Protein AF-A0A7C8V7Q6-F1 (afdb_monomer)

Sequence (194 aa):
MKLVPAFIFPHAPTIPITCNGGMRMPGWYDIVDFGNLTAKEDENGLKSSTRILQGIITEQVELGISSKRIILGGFSQGGVMSLLTGLTSEMSLGGIVALSSYLPMRDQVSLMITDANRKTPIFMGHGKEDPVVKHAWGIMSRDLLLKQKCEVTWHEYDGLGHSVDPEEINTLERWIASRLAPEKGPAGSSKSEL

Radius of gyration: 18.39 Å; Cα contacts (8 Å, |Δi|>4): 313; chains: 1; bounding box: 71×33×47 Å

Solvent-accessible surface area (backbone atoms only — not comparable to full-atom values): 10953 Å² total; per-residue (Å²): 132,86,86,77,88,86,86,84,84,83,80,55,52,77,37,56,25,52,63,64,79,48,46,72,41,73,37,59,44,49,47,64,54,80,88,42,90,86,52,85,73,41,60,66,33,46,54,50,41,35,52,55,54,49,49,55,54,50,53,44,38,75,74,68,44,56,50,55,74,38,68,43,63,27,54,35,72,44,6,23,49,17,47,52,36,47,36,57,41,96,62,48,38,34,24,30,30,24,30,39,29,44,62,64,62,60,78,60,47,69,75,53,49,43,80,64,27,24,68,26,40,32,43,37,40,34,18,64,57,12,83,59,52,44,35,69,46,35,51,54,31,50,53,51,39,48,75,64,61,31,45,72,45,79,48,75,36,86,89,29,36,82,70,87,52,71,69,58,50,58,50,49,50,55,52,51,51,70,55,65,52,77,81,81,69,79,80,76,78,80,78,77,88,126

Mean predicted aligned error: 5.72 Å

Nearest PDB structures (foldseek):
  6avx-assembly1_A  TM=9.454E-01  e=1.559E-16  Arabidopsis thaliana
  6avw-assembly1_A  TM=9.569E-01  e=4.908E-16  Arabidopsis thaliana
  6avv-assembly1_A  TM=9.593E-01  e=1.054E-15  Arabidopsis thaliana
  4f21-assembly5_E  TM=9.724E-01  e=1.166E-12  Francisella tularensis subsp. tularensis SCHU S4
  4f21-assembly6_F  TM=8.807E-01  e=1.941E-12  Francisella tularensis subsp. tularensis SCHU S4

InterPro domains:
  IPR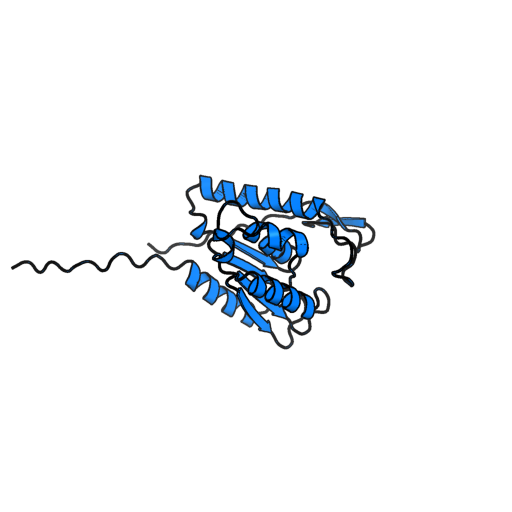003140 Phospholipase/carboxylesterase/thioesterase [PF02230] (5-177)
  IPR029058 Alpha/Beta hydrolase fold [G3DSA:3.40.50.1820] (5-182)
  IPR029058 Alpha/Beta hydrolase fold [SSF53474] (6-180)
  IPR050565 Acyl-protein thioesterase 1-2/Carboxylesterase-like [PTHR10655] (7-183)

Structure (mmCIF, N/CA/C/O backbone):
data_AF-A0A7C8V7Q6-F1
#
_entry.id   AF-A0A7C8V7Q6-F1
#
loop_
_atom_site.group_PDB
_atom_site.id
_atom_site.type_symbol
_atom_site.label_atom_id
_atom_site.label_alt_id
_atom_site.label_comp_id
_atom_site.label_asym_id
_atom_site.label_entity_id
_atom_site.label_seq_id
_atom_site.pdbx_PDB_ins_code
_atom_site.Cartn_x
_atom_site.Cartn_y
_atom_site.Cartn_z
_atom_site.occupancy
_atom_site.B_iso_or_equiv
_atom_site.auth_seq_id
_atom_site.auth_comp_id
_atom_site.auth_asym_id
_atom_site.auth_atom_id
_atom_site.pdbx_PDB_model_num
ATOM 1 N N . MET A 1 1 ? -26.214 16.167 8.755 1.00 45.97 1 MET A N 1
ATOM 2 C CA . MET A 1 1 ? -24.916 16.790 8.419 1.00 45.97 1 MET A CA 1
ATOM 3 C C . MET A 1 1 ? -24.245 15.905 7.372 1.00 45.97 1 MET A C 1
ATOM 5 O O . MET A 1 1 ? -24.059 14.729 7.652 1.00 45.97 1 MET A O 1
ATOM 9 N N . LYS A 1 2 ? -24.006 16.390 6.143 1.00 50.34 2 LYS A N 1
ATOM 10 C CA . LYS A 1 2 ? -23.242 15.625 5.138 1.00 50.34 2 LYS A CA 1
ATOM 11 C C . LYS A 1 2 ? -21.770 15.668 5.556 1.00 50.34 2 LYS A C 1
ATOM 13 O O . LYS A 1 2 ? -21.240 16.758 5.740 1.00 50.34 2 LYS A O 1
ATOM 18 N N . LEU A 1 3 ? -21.144 14.511 5.749 1.00 60.38 3 LEU A N 1
ATOM 19 C CA . LEU A 1 3 ? -19.700 14.430 5.965 1.00 60.38 3 LEU A CA 1
ATOM 20 C C . LEU A 1 3 ? -19.010 14.779 4.640 1.00 60.38 3 LEU A C 1
ATOM 22 O O . LEU A 1 3 ? -19.316 14.167 3.619 1.00 60.38 3 LEU A O 1
ATOM 26 N N . VAL A 1 4 ? -18.128 15.777 4.653 1.00 73.12 4 VAL A N 1
ATOM 27 C CA . VAL A 1 4 ? -17.291 16.136 3.500 1.00 73.12 4 VAL A CA 1
ATOM 28 C C . VAL A 1 4 ? -15.948 15.422 3.674 1.00 73.12 4 VAL A C 1
ATOM 30 O O . VAL A 1 4 ? -15.329 15.596 4.725 1.00 73.12 4 VAL A O 1
ATOM 33 N N . PRO A 1 5 ? -15.505 14.587 2.718 1.00 80.56 5 PRO A N 1
ATOM 34 C CA . PRO A 1 5 ? -14.197 13.951 2.802 1.00 80.56 5 PRO A CA 1
ATOM 35 C C . PRO A 1 5 ? -13.080 14.990 2.637 1.00 80.56 5 PRO A C 1
ATOM 37 O O . PRO A 1 5 ? -13.175 15.882 1.794 1.00 80.56 5 PRO A O 1
ATOM 40 N N . ALA A 1 6 ? -12.019 14.855 3.430 1.00 91.56 6 ALA A N 1
ATOM 41 C CA . ALA A 1 6 ? -10.761 15.568 3.231 1.00 91.56 6 ALA A CA 1
ATOM 42 C C . ALA A 1 6 ? -9.778 14.650 2.493 1.00 91.56 6 ALA A C 1
ATOM 44 O O . ALA A 1 6 ? -9.697 13.460 2.801 1.00 91.56 6 ALA A O 1
ATOM 45 N N . PHE A 1 7 ? -9.033 15.201 1.536 1.00 94.75 7 PHE A N 1
ATOM 46 C CA . PHE A 1 7 ? -8.004 14.479 0.789 1.00 94.75 7 PHE A CA 1
ATOM 47 C C . PHE A 1 7 ? -6.635 15.094 1.066 1.00 94.75 7 PHE A C 1
ATOM 49 O O . PHE A 1 7 ? -6.470 16.310 0.969 1.00 94.75 7 PHE A O 1
ATOM 56 N N . ILE A 1 8 ? -5.656 14.248 1.385 1.00 96.94 8 ILE A N 1
ATOM 57 C CA . ILE A 1 8 ? -4.263 14.637 1.615 1.00 96.94 8 ILE A CA 1
ATOM 58 C C . ILE A 1 8 ? -3.406 13.912 0.578 1.00 96.94 8 ILE A C 1
ATOM 60 O O . ILE A 1 8 ? -3.422 12.684 0.514 1.00 96.94 8 ILE A O 1
ATOM 64 N N . PHE A 1 9 ? -2.656 14.671 -0.221 1.00 97.12 9 PHE A N 1
ATOM 65 C CA . PHE A 1 9 ? -1.751 14.149 -1.248 1.00 97.12 9 PHE A CA 1
ATOM 66 C C . PHE A 1 9 ? -0.309 14.534 -0.896 1.00 97.12 9 PHE A C 1
ATOM 68 O O . PHE A 1 9 ? 0.164 15.586 -1.330 1.00 97.12 9 PHE A O 1
ATOM 75 N N . PRO A 1 10 ? 0.389 13.741 -0.064 1.00 96.62 10 PRO A N 1
ATOM 76 C CA . PRO A 1 10 ? 1.744 14.074 0.341 1.00 96.62 10 PRO A CA 1
ATOM 77 C C . PRO A 1 10 ? 2.721 13.920 -0.827 1.00 96.62 10 PRO A C 1
ATOM 79 O O . PRO A 1 10 ? 2.579 13.039 -1.677 1.00 96.62 10 PRO A O 1
ATOM 82 N N . HIS A 1 11 ? 3.751 14.762 -0.843 1.00 95.56 11 HIS A N 1
ATOM 83 C CA . HIS A 1 11 ? 4.838 14.654 -1.808 1.00 95.56 11 HIS A CA 1
ATOM 84 C C . HIS A 1 11 ? 5.899 13.670 -1.312 1.00 95.56 11 HIS A C 1
ATOM 86 O O . HIS A 1 11 ? 6.356 13.758 -0.172 1.00 95.56 11 HIS A O 1
ATOM 92 N N . ALA A 1 12 ? 6.315 12.758 -2.189 1.00 96.25 12 ALA A N 1
ATOM 93 C CA . ALA A 1 12 ? 7.449 11.887 -1.919 1.00 96.25 12 ALA A CA 1
ATOM 94 C C . ALA A 1 12 ? 8.753 12.706 -1.818 1.00 96.25 12 ALA A C 1
ATOM 96 O O . ALA A 1 12 ? 8.899 13.717 -2.516 1.00 96.25 12 ALA A O 1
ATOM 97 N N . PRO A 1 13 ? 9.722 12.280 -0.990 1.00 96.00 13 PRO A N 1
ATOM 98 C CA . PRO A 1 13 ? 11.024 12.931 -0.922 1.00 96.00 13 PRO A CA 1
ATOM 99 C C . PRO A 1 13 ? 11.815 12.757 -2.228 1.00 96.00 13 PRO A C 1
ATOM 101 O O . PRO A 1 13 ? 11.646 11.783 -2.957 1.00 96.00 13 PRO A O 1
ATOM 104 N N . THR A 1 14 ? 12.731 13.689 -2.508 1.00 97.44 14 THR A N 1
ATOM 105 C CA . THR A 1 14 ? 13.633 13.597 -3.669 1.00 97.44 14 THR A CA 1
ATOM 106 C C . THR A 1 14 ? 14.860 12.738 -3.352 1.00 97.44 14 THR A C 1
ATOM 108 O O . THR A 1 14 ? 15.820 13.194 -2.711 1.00 97.44 14 THR A O 1
ATOM 111 N N . ILE A 1 15 ? 14.861 11.507 -3.859 1.00 96.69 15 ILE A N 1
ATOM 112 C CA . ILE A 1 15 ? 15.893 10.483 -3.636 1.00 96.69 15 ILE A CA 1
ATOM 113 C C . ILE A 1 15 ? 16.527 10.048 -4.969 1.00 96.69 15 ILE A C 1
ATOM 115 O O . ILE A 1 15 ? 15.921 10.262 -6.020 1.00 96.69 15 ILE A O 1
ATOM 119 N N . PRO A 1 16 ? 17.755 9.496 -4.979 1.00 95.94 16 PRO A N 1
ATOM 120 C CA . PRO A 1 16 ? 18.277 8.819 -6.166 1.00 95.94 16 PRO A CA 1
ATOM 121 C C . PRO A 1 16 ? 17.465 7.549 -6.464 1.00 95.94 16 PRO A C 1
ATOM 123 O O . PRO A 1 16 ? 17.150 6.808 -5.538 1.00 95.94 16 PRO A O 1
ATOM 126 N N . ILE A 1 17 ? 17.158 7.303 -7.742 1.00 94.06 17 ILE A N 1
ATOM 127 C CA . ILE A 1 17 ? 16.476 6.087 -8.208 1.00 94.06 17 ILE A CA 1
ATOM 128 C C . ILE A 1 17 ? 17.429 5.250 -9.067 1.00 94.06 17 ILE A C 1
ATOM 130 O O . ILE A 1 17 ? 17.812 5.657 -10.169 1.00 94.06 17 ILE A O 1
ATOM 134 N N . THR A 1 18 ? 17.812 4.075 -8.571 1.00 92.81 18 THR A N 1
ATOM 135 C CA . THR A 1 18 ? 18.849 3.207 -9.142 1.00 92.81 18 THR A CA 1
ATOM 136 C C . THR A 1 18 ? 18.498 2.723 -10.546 1.00 92.81 18 THR A C 1
ATOM 138 O O . THR A 1 18 ? 19.317 2.867 -11.456 1.00 92.81 18 THR A O 1
ATOM 141 N N . CYS A 1 19 ? 17.274 2.243 -10.775 1.00 88.75 19 CYS A N 1
ATOM 142 C CA . CYS A 1 19 ? 16.838 1.784 -12.099 1.00 88.75 19 CYS A CA 1
ATOM 143 C C . CYS A 1 19 ? 16.824 2.904 -13.156 1.00 88.75 19 CYS A C 1
ATOM 145 O O . CYS A 1 19 ? 16.888 2.631 -14.350 1.00 88.75 19 CYS A O 1
ATOM 147 N N . ASN A 1 20 ? 16.794 4.166 -12.717 1.00 89.62 20 ASN A N 1
ATOM 148 C CA . ASN A 1 20 ? 16.862 5.356 -13.561 1.00 89.62 20 ASN A CA 1
ATOM 149 C C . ASN A 1 20 ? 18.277 5.965 -13.571 1.00 89.62 20 ASN A C 1
ATOM 151 O O . ASN A 1 20 ? 18.438 7.183 -13.659 1.00 89.62 20 ASN A O 1
ATOM 155 N N . GLY A 1 21 ? 19.317 5.138 -13.433 1.00 91.19 21 GLY A N 1
ATOM 156 C CA . GLY A 1 21 ? 20.714 5.581 -13.486 1.00 91.19 21 GLY A CA 1
ATOM 157 C C . GLY A 1 21 ? 21.128 6.483 -12.318 1.00 91.19 21 GLY A C 1
ATOM 158 O O . GLY A 1 21 ? 22.041 7.292 -12.465 1.00 91.19 21 GLY A O 1
ATOM 159 N N . GLY A 1 22 ? 20.442 6.392 -11.175 1.00 93.25 22 GLY A N 1
ATOM 160 C CA . GLY A 1 22 ? 20.711 7.210 -9.990 1.00 93.25 22 GLY A CA 1
ATOM 161 C C . GLY A 1 22 ? 20.176 8.643 -10.075 1.00 93.25 22 GLY A C 1
ATOM 162 O O . GLY A 1 22 ? 20.517 9.471 -9.226 1.00 93.25 22 GLY A O 1
ATOM 163 N N . MET A 1 23 ? 19.340 8.960 -11.072 1.00 94.06 23 MET A N 1
ATOM 164 C CA . MET A 1 23 ? 18.697 10.272 -11.175 1.00 94.06 23 MET A CA 1
ATOM 165 C C . MET A 1 23 ? 17.895 10.591 -9.910 1.00 94.06 23 MET A C 1
ATOM 167 O O . MET A 1 23 ? 17.160 9.746 -9.396 1.00 94.06 23 MET A O 1
ATOM 171 N N . ARG A 1 24 ? 18.020 11.830 -9.417 1.00 97.19 24 ARG A N 1
ATOM 172 C CA . ARG A 1 24 ? 17.265 12.296 -8.251 1.00 97.19 24 ARG A CA 1
ATOM 173 C C . ARG A 1 24 ? 15.885 12.779 -8.668 1.00 97.19 24 ARG A C 1
ATOM 175 O O . ARG A 1 24 ? 15.773 13.736 -9.428 1.00 97.19 24 ARG A O 1
ATOM 182 N N . MET A 1 25 ? 14.851 12.141 -8.141 1.00 96.31 25 MET A N 1
ATOM 183 C CA . MET A 1 25 ? 13.451 12.462 -8.420 1.00 96.31 25 MET A CA 1
ATOM 184 C C . MET A 1 25 ? 12.571 12.101 -7.214 1.00 96.31 25 MET A C 1
ATOM 186 O O . MET A 1 25 ? 13.058 11.435 -6.296 1.00 96.31 25 MET A O 1
ATOM 190 N N . PRO A 1 26 ? 11.307 12.557 -7.164 1.00 97.25 26 PRO A N 1
ATOM 191 C CA . PRO A 1 26 ? 10.386 12.139 -6.116 1.00 97.25 26 PRO A CA 1
ATOM 192 C C . PRO A 1 26 ? 10.231 10.613 -6.095 1.00 97.25 26 PRO A C 1
ATOM 194 O O . PRO A 1 26 ? 9.889 10.013 -7.113 1.00 97.25 26 PRO A O 1
ATOM 197 N N . GLY A 1 27 ? 10.475 9.997 -4.939 1.00 96.62 27 GLY A N 1
ATOM 198 C CA . GLY A 1 27 ? 10.342 8.558 -4.737 1.00 96.62 27 GLY A CA 1
ATOM 199 C C . GLY A 1 27 ? 10.245 8.209 -3.255 1.00 96.62 27 GLY A C 1
ATOM 200 O O . GLY A 1 27 ? 10.958 8.758 -2.421 1.00 96.62 27 GLY A O 1
ATOM 201 N N . TRP A 1 28 ? 9.337 7.302 -2.909 1.00 97.62 28 TRP A N 1
ATOM 202 C CA . TRP A 1 28 ? 9.159 6.819 -1.539 1.00 97.62 28 TRP A CA 1
ATOM 203 C C . TRP A 1 28 ? 10.263 5.849 -1.111 1.00 97.62 28 TRP A C 1
ATOM 205 O O . TRP A 1 28 ? 10.603 5.769 0.064 1.00 97.62 28 TRP A O 1
ATOM 215 N N . TYR A 1 29 ? 10.833 5.096 -2.036 1.00 96.50 29 TYR A N 1
ATOM 216 C CA . TYR A 1 29 ? 11.961 4.204 -1.784 1.00 96.50 29 TYR A CA 1
ATOM 217 C C . TYR A 1 29 ? 12.739 3.995 -3.082 1.00 96.50 29 TYR A C 1
ATOM 219 O O . TYR A 1 29 ? 12.237 4.308 -4.166 1.00 96.50 29 TYR A O 1
ATOM 227 N N . ASP A 1 30 ? 13.967 3.503 -2.984 1.00 94.75 30 ASP A N 1
ATOM 228 C CA . ASP A 1 30 ? 14.759 3.228 -4.175 1.00 94.75 30 ASP A CA 1
ATOM 229 C C . ASP A 1 30 ? 14.230 1.994 -4.923 1.00 94.75 30 ASP A C 1
ATOM 231 O O . ASP A 1 30 ? 13.936 0.951 -4.335 1.00 94.75 30 ASP A O 1
ATOM 235 N N . ILE A 1 31 ? 14.123 2.112 -6.244 1.00 89.12 31 ILE A N 1
ATOM 236 C CA . ILE A 1 31 ? 13.750 1.010 -7.125 1.00 89.12 31 ILE A CA 1
ATOM 237 C C . ILE A 1 31 ? 15.017 0.567 -7.841 1.00 89.12 31 ILE A C 1
ATOM 239 O O . ILE A 1 31 ? 15.555 1.275 -8.692 1.00 89.12 31 ILE A O 1
ATOM 243 N N . VAL A 1 32 ? 15.495 -0.623 -7.486 1.00 83.88 32 VAL A N 1
ATOM 244 C CA . VAL A 1 32 ? 16.716 -1.190 -8.068 1.00 83.88 32 VAL A CA 1
ATOM 245 C C . VAL A 1 32 ? 16.425 -1.831 -9.422 1.00 83.88 32 VAL A C 1
ATOM 247 O O . VAL A 1 32 ? 17.175 -1.617 -10.372 1.00 83.88 32 VAL A O 1
ATOM 250 N N . ASP A 1 33 ? 15.326 -2.582 -9.527 1.00 78.69 33 ASP A N 1
ATOM 251 C CA . ASP A 1 33 ? 14.968 -3.328 -10.735 1.00 78.69 33 ASP A CA 1
ATOM 252 C C . ASP A 1 33 ? 13.441 -3.509 -10.867 1.00 78.69 33 ASP A C 1
ATOM 254 O O . ASP A 1 33 ? 12.807 -4.169 -10.044 1.00 78.69 33 ASP A O 1
ATOM 258 N N . PHE A 1 34 ? 12.850 -2.958 -11.934 1.00 69.50 34 PHE A N 1
ATOM 259 C CA . PHE A 1 34 ? 11.438 -3.157 -12.302 1.00 69.50 34 PHE A CA 1
ATOM 260 C C . PHE A 1 34 ? 11.157 -4.523 -12.951 1.00 69.50 34 PHE A C 1
ATOM 262 O O . PHE A 1 34 ? 10.010 -4.860 -13.224 1.00 69.50 34 PHE A O 1
ATOM 269 N N . GLY A 1 35 ? 12.179 -5.319 -13.253 1.00 70.12 35 GLY A N 1
ATOM 270 C CA . GLY A 1 35 ? 12.047 -6.635 -13.870 1.00 70.12 35 GLY A CA 1
ATOM 271 C C . GLY A 1 35 ? 11.903 -7.774 -12.865 1.00 70.12 35 GLY A C 1
ATOM 272 O O . GLY A 1 35 ? 11.351 -8.824 -13.226 1.00 70.12 35 GLY A O 1
ATOM 273 N N . ASN A 1 36 ? 12.362 -7.570 -11.624 1.00 76.50 36 ASN A N 1
ATOM 274 C CA . ASN A 1 36 ? 12.595 -8.645 -10.669 1.00 76.50 36 ASN A CA 1
ATOM 275 C C . ASN A 1 36 ? 12.133 -8.327 -9.234 1.00 76.50 36 ASN A C 1
ATOM 277 O O . ASN A 1 36 ? 12.859 -7.753 -8.430 1.00 76.50 36 ASN A O 1
ATOM 281 N N . LEU A 1 37 ? 10.958 -8.841 -8.872 1.00 70.31 37 LEU A N 1
ATOM 282 C CA . LEU A 1 37 ? 10.426 -8.802 -7.506 1.00 70.31 37 LEU A CA 1
ATOM 283 C C . LEU A 1 37 ? 11.247 -9.546 -6.445 1.00 70.31 37 LEU A C 1
ATOM 285 O O . LEU A 1 37 ? 10.990 -9.362 -5.260 1.00 70.31 37 LEU A O 1
ATOM 289 N N . THR A 1 38 ? 12.141 -10.454 -6.838 1.00 67.75 38 THR A N 1
ATOM 290 C CA . THR A 1 38 ? 13.014 -11.158 -5.887 1.00 67.75 38 THR A CA 1
ATOM 291 C C . THR A 1 38 ? 14.353 -10.449 -5.723 1.00 67.75 38 THR A C 1
ATOM 293 O O . THR A 1 38 ? 15.216 -10.943 -4.996 1.00 67.75 38 THR A O 1
ATOM 296 N N . ALA A 1 39 ? 14.571 -9.336 -6.431 1.00 75.12 39 ALA A N 1
ATOM 297 C CA . ALA A 1 39 ? 15.721 -8.486 -6.192 1.00 75.12 39 ALA A CA 1
ATOM 298 C C . ALA A 1 39 ? 15.647 -7.902 -4.778 1.00 75.12 39 ALA A C 1
ATOM 300 O O . ALA A 1 39 ? 14.580 -7.776 -4.177 1.00 75.12 39 ALA A O 1
ATOM 301 N N . LYS A 1 40 ? 16.812 -7.548 -4.237 1.00 82.00 40 LYS A N 1
ATOM 302 C CA . LYS A 1 40 ? 16.901 -6.928 -2.919 1.00 82.00 40 LYS A CA 1
ATOM 303 C C . LYS A 1 40 ? 16.155 -5.590 -2.926 1.00 82.00 40 LYS A C 1
ATOM 305 O O . LYS A 1 40 ? 16.493 -4.704 -3.705 1.00 82.00 40 LYS A O 1
ATOM 310 N N . GLU A 1 41 ? 15.178 -5.455 -2.036 1.00 90.00 41 GLU A N 1
ATOM 311 C CA . GLU A 1 41 ? 14.404 -4.227 -1.854 1.00 90.00 41 GLU A CA 1
ATOM 312 C C . GLU A 1 41 ? 15.161 -3.203 -0.992 1.00 90.00 41 GLU A C 1
ATOM 314 O O . GLU A 1 41 ? 15.962 -3.560 -0.120 1.00 90.00 41 GLU A O 1
ATOM 319 N N . ASP A 1 42 ? 14.869 -1.915 -1.195 1.00 93.50 42 ASP A N 1
ATOM 320 C CA . ASP A 1 42 ? 15.329 -0.829 -0.327 1.00 93.50 42 ASP A CA 1
ATOM 321 C C . ASP A 1 42 ? 14.511 -0.780 0.973 1.00 93.50 42 ASP A C 1
ATOM 323 O O . ASP A 1 42 ? 13.656 0.081 1.190 1.00 93.50 42 ASP A O 1
ATOM 327 N N . GLU A 1 43 ? 14.775 -1.732 1.868 1.00 93.94 43 GLU A N 1
ATOM 328 C CA . GLU A 1 43 ? 14.097 -1.804 3.166 1.00 93.94 43 GLU A CA 1
ATOM 329 C C . GLU A 1 43 ? 14.242 -0.521 3.992 1.00 93.94 43 GLU A C 1
ATOM 331 O O . GLU A 1 43 ? 13.347 -0.175 4.765 1.00 93.94 43 GLU A O 1
ATOM 336 N N . ASN A 1 44 ? 15.366 0.187 3.863 1.00 95.12 44 ASN A N 1
ATOM 337 C CA . ASN A 1 44 ? 15.605 1.411 4.619 1.00 95.12 44 ASN A CA 1
ATOM 338 C C . ASN A 1 44 ? 14.722 2.550 4.108 1.00 95.12 44 ASN A C 1
ATOM 340 O O . ASN A 1 44 ? 14.097 3.230 4.927 1.00 95.12 44 ASN A O 1
ATOM 344 N N . GLY A 1 45 ? 14.626 2.732 2.787 1.00 96.75 45 GLY A N 1
ATOM 345 C CA . GLY A 1 45 ? 13.703 3.687 2.174 1.00 96.75 45 GLY A CA 1
ATOM 346 C C . GLY A 1 45 ? 12.249 3.354 2.486 1.00 96.75 45 GLY A C 1
ATOM 347 O O . GLY A 1 45 ? 11.515 4.223 2.959 1.00 96.75 45 GLY A O 1
ATOM 348 N N . LEU A 1 46 ? 11.862 2.080 2.363 1.00 96.81 46 LEU A N 1
ATOM 349 C CA . LEU A 1 46 ? 10.527 1.591 2.726 1.00 96.81 46 LEU A CA 1
ATOM 350 C C . LEU A 1 46 ? 10.177 1.920 4.187 1.00 96.81 46 LEU A C 1
ATOM 352 O O . LEU A 1 46 ? 9.135 2.518 4.467 1.00 96.81 46 LEU A O 1
ATOM 356 N N . LYS A 1 47 ? 11.066 1.605 5.138 1.00 96.25 47 LYS A N 1
ATOM 357 C CA . LYS A 1 47 ? 10.872 1.929 6.564 1.00 96.25 47 LYS A CA 1
ATOM 358 C C . LYS A 1 47 ? 10.849 3.439 6.811 1.00 96.25 47 LYS A C 1
ATOM 360 O O . LYS A 1 47 ? 10.081 3.908 7.647 1.00 96.25 47 LYS A O 1
ATOM 365 N N . SER A 1 48 ? 11.672 4.209 6.101 1.00 97.62 48 SER A N 1
ATOM 366 C CA . SER A 1 48 ? 11.710 5.670 6.228 1.00 97.62 48 SER A CA 1
ATOM 367 C C . SER A 1 48 ? 10.408 6.320 5.775 1.00 97.62 48 SER A C 1
ATOM 369 O O . SER A 1 48 ? 9.823 7.107 6.517 1.00 97.62 48 SER A O 1
ATOM 371 N N . SER A 1 49 ? 9.902 5.929 4.611 1.00 98.12 49 SER A N 1
ATOM 372 C CA . SER A 1 49 ? 8.640 6.446 4.086 1.00 98.12 49 SER A CA 1
ATOM 373 C C . SER A 1 49 ? 7.433 5.966 4.876 1.00 98.12 49 SER A C 1
ATOM 375 O O . SER A 1 49 ? 6.493 6.732 5.065 1.00 98.12 49 SER A O 1
ATOM 377 N N . THR A 1 50 ? 7.490 4.758 5.442 1.00 97.81 50 THR A N 1
ATOM 378 C CA . THR A 1 50 ? 6.465 4.288 6.385 1.00 97.81 50 THR A CA 1
ATOM 379 C C . THR A 1 50 ? 6.356 5.229 7.586 1.00 97.81 50 THR A C 1
ATOM 381 O O . THR A 1 50 ? 5.251 5.625 7.940 1.00 97.81 50 THR A O 1
ATOM 384 N N . ARG A 1 51 ? 7.482 5.674 8.167 1.00 97.75 51 ARG A N 1
ATOM 385 C CA . ARG A 1 51 ? 7.469 6.646 9.277 1.00 97.75 51 ARG A CA 1
ATOM 386 C C . ARG A 1 51 ? 6.867 7.994 8.878 1.00 97.75 51 ARG A C 1
ATOM 388 O O . ARG A 1 51 ? 6.131 8.575 9.667 1.00 97.75 51 ARG A O 1
ATOM 395 N N . ILE A 1 52 ? 7.152 8.480 7.667 1.00 98.12 52 ILE A N 1
ATOM 396 C CA . ILE A 1 52 ? 6.565 9.729 7.150 1.00 98.12 52 ILE A CA 1
ATOM 397 C C . ILE A 1 52 ? 5.038 9.601 7.073 1.00 98.12 52 ILE A C 1
ATOM 399 O O . ILE A 1 52 ? 4.318 10.445 7.600 1.00 98.12 52 ILE A O 1
ATOM 403 N N . LEU A 1 53 ? 4.543 8.524 6.458 1.00 98.44 53 LEU A N 1
ATOM 404 C CA . LEU A 1 53 ? 3.108 8.293 6.295 1.00 98.44 53 LEU A CA 1
ATOM 405 C C . LEU A 1 53 ? 2.404 8.046 7.636 1.00 98.44 53 LEU A C 1
ATOM 407 O O . LEU A 1 53 ? 1.309 8.560 7.850 1.00 98.44 53 LEU A O 1
ATOM 411 N N . GLN A 1 54 ? 3.042 7.324 8.562 1.00 97.88 54 GLN A N 1
ATOM 412 C CA . GLN A 1 54 ? 2.545 7.163 9.932 1.00 97.88 54 GLN A CA 1
ATOM 413 C C . GLN A 1 54 ? 2.445 8.502 10.663 1.00 97.88 54 GLN A C 1
ATOM 415 O O . GLN A 1 54 ? 1.445 8.734 11.329 1.00 97.88 54 GLN A O 1
ATOM 420 N N . GLY A 1 55 ? 3.422 9.399 10.500 1.00 97.94 55 GLY A N 1
ATOM 421 C CA . GLY A 1 55 ? 3.364 10.746 11.072 1.00 97.94 55 GLY A CA 1
ATOM 422 C C . GLY A 1 55 ? 2.132 11.527 10.606 1.00 97.94 55 GLY A C 1
ATOM 423 O O . GLY A 1 55 ? 1.417 12.084 11.433 1.00 97.94 55 GLY A O 1
ATOM 424 N N . ILE A 1 56 ? 1.827 11.482 9.305 1.00 97.94 56 ILE A N 1
ATOM 425 C CA . ILE A 1 56 ? 0.631 12.131 8.739 1.00 97.94 56 ILE A CA 1
ATOM 426 C C . ILE A 1 56 ? -0.650 11.513 9.315 1.00 97.94 56 ILE A C 1
ATOM 428 O O . ILE A 1 56 ? -1.571 12.236 9.685 1.00 97.94 56 ILE A O 1
ATOM 432 N N . ILE A 1 57 ? -0.721 10.180 9.410 1.00 97.75 57 ILE A N 1
ATOM 433 C CA . ILE A 1 57 ? -1.874 9.480 9.999 1.00 97.75 57 ILE A CA 1
ATOM 434 C C . ILE A 1 57 ? -2.068 9.903 11.459 1.00 97.75 57 ILE A C 1
ATOM 436 O O . ILE A 1 57 ? -3.189 10.230 11.846 1.00 97.75 57 ILE A O 1
ATOM 440 N N . THR A 1 58 ? -0.994 9.916 12.250 1.00 98.06 58 THR A N 1
ATOM 441 C CA . THR A 1 58 ? -1.023 10.326 13.658 1.00 98.06 58 THR A CA 1
ATOM 442 C C . THR A 1 58 ? -1.508 11.763 13.804 1.00 98.06 58 THR A C 1
ATOM 444 O O . THR A 1 58 ? -2.408 11.999 14.601 1.00 98.06 58 THR A O 1
ATOM 447 N N . GLU A 1 59 ? -1.016 12.693 12.982 1.00 97.81 59 GLU A N 1
ATOM 448 C CA . GLU A 1 59 ? -1.480 14.085 12.984 1.00 97.81 59 GLU A CA 1
ATOM 449 C C . GLU A 1 59 ? -2.997 14.173 12.743 1.00 97.81 59 GLU A C 1
ATOM 451 O O . GLU A 1 59 ? -3.707 14.873 13.462 1.00 97.81 59 GLU A O 1
ATOM 456 N N . GLN A 1 60 ? -3.536 13.409 11.785 1.00 96.88 60 GLN A N 1
ATOM 457 C CA . GLN A 1 60 ? -4.984 13.401 11.540 1.00 96.88 60 GLN A CA 1
ATOM 458 C C . GLN A 1 60 ? -5.774 12.836 12.729 1.00 96.88 60 GLN A C 1
ATOM 460 O O . GLN A 1 60 ? -6.859 13.331 13.046 1.00 96.88 60 GLN A O 1
ATOM 465 N N . VAL A 1 61 ? -5.232 11.822 13.406 1.00 96.81 61 VAL A N 1
ATOM 466 C CA . VAL A 1 61 ? -5.837 11.260 14.621 1.00 96.81 61 VAL A CA 1
ATOM 467 C C . VAL A 1 61 ? -5.813 12.263 15.774 1.00 96.81 61 VAL A C 1
ATOM 469 O O . VAL A 1 61 ? -6.819 12.410 16.468 1.00 96.81 61 VAL A O 1
ATOM 472 N N . GLU A 1 62 ? -4.718 13.000 15.948 1.00 97.12 62 GLU A N 1
ATOM 473 C CA . GLU A 1 62 ? -4.580 14.062 16.955 1.00 97.12 62 GLU A CA 1
ATOM 474 C C . GLU A 1 62 ? -5.537 15.237 16.703 1.00 97.12 62 GLU A C 1
ATOM 476 O O . GLU A 1 62 ? -6.042 15.838 17.651 1.00 97.12 62 GLU A O 1
ATOM 481 N N . LEU A 1 63 ? -5.885 15.502 15.439 1.00 96.12 63 LEU A N 1
ATOM 482 C CA . LEU A 1 63 ? -6.943 16.445 15.051 1.00 96.12 63 LEU A CA 1
ATOM 483 C C . LEU A 1 63 ? -8.370 15.915 15.307 1.00 96.12 63 LEU A C 1
ATOM 485 O O . LEU A 1 63 ? -9.353 16.593 15.000 1.00 96.12 63 LEU A O 1
ATOM 489 N N . GLY A 1 64 ? -8.508 14.717 15.882 1.00 95.31 64 GLY A N 1
ATOM 490 C CA . GLY A 1 64 ? -9.782 14.119 16.283 1.00 95.31 64 GLY A CA 1
ATOM 491 C C . GLY A 1 64 ? -10.426 13.215 15.229 1.00 95.31 64 GLY A C 1
ATOM 492 O O . GLY A 1 64 ? -11.556 12.759 15.423 1.00 95.31 64 GLY A O 1
ATOM 493 N N . ILE A 1 65 ? -9.743 12.922 14.118 1.00 94.31 65 ILE A N 1
ATOM 494 C CA . ILE A 1 65 ? -10.251 11.992 13.105 1.00 94.31 65 ILE A CA 1
ATOM 495 C C . ILE A 1 65 ? -9.965 10.564 13.570 1.00 94.31 65 ILE A C 1
ATOM 497 O O . ILE A 1 65 ? -8.821 10.131 13.632 1.00 94.31 65 ILE A O 1
ATOM 501 N N . SER A 1 66 ? -11.008 9.784 13.863 1.00 95.19 66 SER A N 1
ATOM 502 C CA . SER A 1 66 ? -10.832 8.359 14.177 1.00 95.19 66 SER A CA 1
ATOM 503 C C . SER A 1 66 ? -10.025 7.650 13.081 1.00 95.19 66 SER A C 1
ATOM 505 O O . SER A 1 66 ? -10.341 7.786 11.900 1.00 95.19 66 SER A O 1
ATOM 507 N N . SER A 1 67 ? -9.048 6.816 13.450 1.00 96.25 67 SER A N 1
ATOM 508 C CA . SER A 1 67 ? -8.271 6.013 12.490 1.00 96.25 67 SER A CA 1
ATOM 509 C C . SER A 1 67 ? -9.154 5.112 11.615 1.00 96.25 67 SER A C 1
ATOM 511 O O . SER A 1 67 ? -8.834 4.862 10.454 1.00 96.25 67 SER A O 1
ATOM 513 N N . LYS A 1 68 ? -10.337 4.717 12.109 1.00 95.88 68 LYS A N 1
ATOM 514 C CA . LYS A 1 68 ? -11.372 3.980 11.358 1.00 95.88 68 LYS A CA 1
ATOM 515 C C . LYS A 1 68 ? -12.057 4.787 10.258 1.00 95.88 68 LYS A C 1
ATOM 517 O O . LYS A 1 68 ? -12.776 4.223 9.442 1.00 95.88 68 LYS A O 1
ATOM 522 N N . ARG A 1 69 ? -11.829 6.096 10.221 1.00 95.50 69 ARG A N 1
ATOM 523 C CA . ARG A 1 69 ? -12.295 7.024 9.185 1.00 95.50 69 ARG A CA 1
ATOM 524 C C . ARG A 1 69 ? -11.186 7.413 8.206 1.00 95.50 69 ARG A C 1
ATOM 526 O O . ARG A 1 69 ? -11.454 8.186 7.292 1.00 95.50 69 ARG A O 1
ATOM 533 N N . ILE A 1 70 ? -9.974 6.890 8.389 1.00 97.25 70 ILE A N 1
ATOM 534 C CA . ILE A 1 70 ? -8.823 7.143 7.524 1.00 97.25 70 ILE A CA 1
ATOM 535 C C . ILE A 1 70 ? -8.674 5.971 6.556 1.00 97.25 70 ILE A C 1
ATOM 537 O O . ILE A 1 70 ? -8.615 4.813 6.973 1.00 97.25 70 ILE A O 1
ATOM 541 N N . ILE A 1 71 ? -8.600 6.281 5.264 1.00 98.19 71 ILE A N 1
ATOM 542 C CA . ILE A 1 71 ? -8.216 5.334 4.217 1.00 98.19 71 ILE A CA 1
ATOM 543 C C . ILE A 1 71 ? -6.858 5.777 3.687 1.00 98.19 71 ILE A C 1
ATOM 545 O O . ILE A 1 71 ? -6.716 6.915 3.242 1.00 98.19 71 ILE A O 1
ATOM 549 N N . LEU A 1 72 ? -5.871 4.884 3.738 1.00 98.56 72 LEU A N 1
ATOM 550 C CA . LEU A 1 72 ? -4.563 5.117 3.133 1.00 98.56 72 LEU A CA 1
ATOM 551 C C . LEU A 1 72 ? -4.544 4.479 1.747 1.00 98.56 72 LEU A C 1
ATOM 553 O O . LEU A 1 72 ? -4.746 3.272 1.624 1.00 98.56 72 LEU A O 1
ATOM 557 N N . GLY A 1 73 ? -4.317 5.282 0.713 1.00 98.44 73 GLY A N 1
ATOM 558 C CA . GLY A 1 73 ? -4.383 4.820 -0.665 1.00 98.44 73 GLY A CA 1
ATOM 559 C C . GLY A 1 73 ? -3.260 5.343 -1.541 1.00 98.44 73 GLY A C 1
ATOM 560 O O . GLY A 1 73 ? -2.765 6.450 -1.33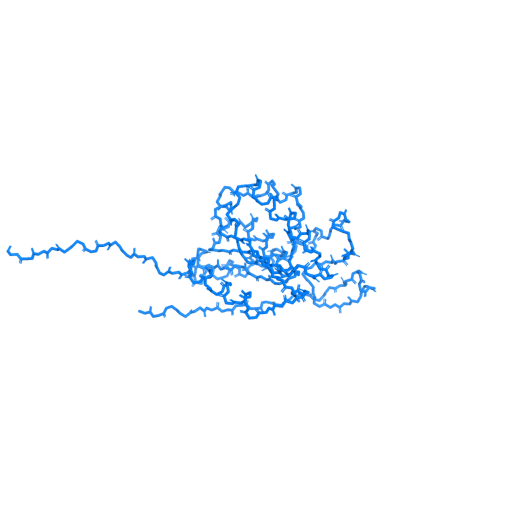2 1.00 98.44 73 GLY A O 1
ATOM 561 N N . GLY A 1 74 ? -2.897 4.567 -2.561 1.00 98.31 74 GLY A N 1
ATOM 562 C CA . GLY A 1 74 ? -1.936 5.015 -3.556 1.00 98.31 74 GLY A CA 1
ATOM 563 C C . GLY A 1 74 ? -1.871 4.147 -4.806 1.00 98.31 74 GLY A C 1
ATOM 564 O O . GLY A 1 74 ? -2.376 3.026 -4.848 1.00 98.31 74 GLY A O 1
ATOM 565 N N . PHE A 1 75 ? -1.204 4.699 -5.816 1.00 98.56 75 PHE A N 1
ATOM 566 C CA . PHE A 1 75 ? -0.927 4.070 -7.103 1.00 98.56 75 PHE A CA 1
ATOM 567 C C . PHE A 1 75 ? 0.558 3.707 -7.211 1.00 98.56 75 PHE A C 1
ATOM 569 O O . PHE A 1 75 ? 1.409 4.465 -6.735 1.00 98.56 75 PHE A O 1
ATOM 576 N N . SER A 1 76 ? 0.880 2.574 -7.839 1.00 96.69 76 SER A N 1
ATOM 577 C CA . SER A 1 76 ? 2.253 2.128 -8.100 1.00 96.69 76 SER A CA 1
ATOM 578 C C . SER A 1 76 ? 3.095 2.122 -6.817 1.00 96.69 76 SER A C 1
ATOM 580 O O . SER A 1 76 ? 2.741 1.433 -5.856 1.00 96.69 76 SER A O 1
ATOM 582 N N . GLN A 1 77 ? 4.158 2.919 -6.722 1.00 96.25 77 GLN A N 1
ATOM 583 C CA . GLN A 1 77 ? 4.953 3.040 -5.498 1.00 96.25 77 GLN A CA 1
ATOM 584 C C . GLN A 1 77 ? 4.132 3.497 -4.276 1.00 96.25 77 GLN A C 1
ATOM 586 O O . GLN A 1 77 ? 4.351 3.037 -3.156 1.00 96.25 77 GLN A O 1
ATOM 591 N N . GLY A 1 78 ? 3.153 4.380 -4.477 1.00 98.25 78 GLY A N 1
ATOM 592 C CA . GLY A 1 78 ? 2.266 4.835 -3.408 1.00 98.25 78 GLY A CA 1
ATOM 593 C C . GLY A 1 78 ? 1.364 3.719 -2.877 1.00 98.25 78 GLY A C 1
ATOM 594 O O . GLY A 1 78 ? 1.095 3.672 -1.678 1.00 98.25 78 GLY A O 1
ATOM 595 N N . GLY A 1 79 ? 0.922 2.792 -3.731 1.00 98.50 79 GLY A N 1
ATOM 596 C CA . GLY A 1 79 ? 0.123 1.644 -3.293 1.00 98.50 79 GLY A CA 1
ATOM 597 C C . GLY A 1 79 ? 0.967 0.595 -2.563 1.00 98.50 79 GLY A C 1
ATOM 598 O O . GLY A 1 79 ? 0.517 0.045 -1.560 1.00 98.50 79 GLY A O 1
ATOM 599 N N . VAL A 1 80 ? 2.233 0.414 -2.964 1.00 97.94 80 VAL A N 1
ATOM 600 C CA . VAL A 1 80 ? 3.225 -0.377 -2.207 1.00 97.94 80 VAL A CA 1
ATOM 601 C C . VAL A 1 80 ? 3.372 0.185 -0.789 1.00 97.94 80 VAL A C 1
ATOM 603 O O . VAL A 1 80 ? 3.258 -0.547 0.196 1.00 97.94 80 VAL A O 1
ATOM 606 N N . MET A 1 81 ? 3.549 1.505 -0.674 1.00 98.56 81 MET A N 1
ATOM 607 C CA . MET A 1 81 ? 3.645 2.178 0.620 1.00 98.56 81 MET A CA 1
ATOM 608 C C . MET A 1 81 ? 2.346 2.130 1.427 1.00 98.56 81 MET A C 1
ATOM 610 O O . MET A 1 81 ? 2.403 2.033 2.653 1.00 98.56 81 MET A O 1
ATOM 614 N N . SER A 1 82 ? 1.192 2.173 0.758 1.00 98.69 82 SER A N 1
ATOM 615 C CA . SER A 1 82 ? -0.122 2.072 1.401 1.00 98.69 82 SER A CA 1
ATOM 616 C C . SER A 1 82 ? -0.334 0.696 2.024 1.00 98.69 82 SER A C 1
ATOM 618 O O . SER A 1 82 ? -0.749 0.609 3.181 1.00 98.69 82 SER A O 1
ATOM 620 N N . LEU A 1 83 ? 0.023 -0.373 1.299 1.00 98.56 83 LEU A N 1
ATOM 621 C CA . LEU A 1 83 ? 0.014 -1.737 1.825 1.00 98.56 83 LEU A CA 1
ATOM 622 C C . LEU A 1 83 ? 0.947 -1.862 3.023 1.00 98.56 83 LEU A C 1
ATOM 624 O O . LEU A 1 83 ? 0.485 -2.230 4.098 1.00 98.56 83 LEU A O 1
ATOM 628 N N . LEU A 1 84 ? 2.230 -1.524 2.860 1.00 98.19 84 LEU A N 1
ATOM 629 C CA . LEU A 1 84 ? 3.218 -1.663 3.931 1.00 98.19 84 LEU A CA 1
ATOM 630 C C . LEU A 1 84 ? 2.785 -0.899 5.186 1.00 98.19 84 LEU A C 1
ATOM 632 O O . LEU A 1 84 ? 2.628 -1.495 6.247 1.00 98.19 84 LEU A O 1
ATOM 636 N N . THR A 1 85 ? 2.508 0.397 5.041 1.00 98.38 85 THR A N 1
ATOM 637 C CA . THR A 1 85 ? 2.172 1.273 6.168 1.00 98.38 85 THR A CA 1
ATOM 638 C C . THR A 1 85 ? 0.879 0.849 6.851 1.00 98.38 85 THR A C 1
ATOM 640 O O . THR A 1 85 ? 0.838 0.767 8.075 1.00 98.38 85 THR A O 1
ATOM 643 N N . GLY A 1 86 ? -0.178 0.567 6.084 1.00 98.00 86 GLY A N 1
ATOM 644 C CA . GLY A 1 86 ? -1.475 0.197 6.646 1.00 98.00 86 GLY A CA 1
ATOM 645 C C . GLY A 1 86 ? -1.456 -1.164 7.344 1.00 98.00 86 GLY A C 1
ATOM 646 O O . GLY A 1 86 ? -2.074 -1.325 8.395 1.00 98.00 86 GLY A O 1
ATOM 647 N N . LEU A 1 87 ? -0.719 -2.136 6.796 1.00 97.56 87 LEU A N 1
ATOM 648 C CA . LEU A 1 87 ? -0.612 -3.488 7.353 1.00 97.56 87 LEU A CA 1
ATOM 649 C C . LEU A 1 87 ? 0.239 -3.547 8.625 1.00 97.56 87 LEU A C 1
ATOM 651 O O . LEU A 1 87 ? -0.041 -4.365 9.505 1.00 97.56 87 LEU A O 1
ATOM 655 N N . THR A 1 88 ? 1.250 -2.683 8.741 1.00 96.19 88 THR A N 1
ATOM 656 C CA . THR A 1 88 ? 2.165 -2.636 9.894 1.00 96.19 88 THR A CA 1
ATOM 657 C C . THR A 1 88 ? 1.902 -1.455 10.829 1.00 96.19 88 THR A C 1
ATOM 659 O O . THR A 1 88 ? 2.722 -1.161 11.694 1.00 96.19 88 THR A O 1
ATOM 662 N N . SER A 1 89 ? 0.790 -0.742 10.648 1.00 95.12 89 SER A N 1
ATOM 663 C CA . SER A 1 89 ? 0.400 0.377 11.508 1.00 95.12 89 SER A CA 1
ATOM 664 C C . SER A 1 89 ? 0.081 -0.100 12.927 1.00 95.12 89 SER A C 1
ATOM 666 O O . SER A 1 89 ? -0.549 -1.143 13.111 1.00 95.12 89 SER A O 1
ATOM 668 N N . GLU A 1 90 ? 0.434 0.694 13.938 1.00 92.56 90 GLU A N 1
ATOM 669 C CA . GLU A 1 90 ? -0.032 0.481 15.318 1.00 92.56 90 GLU A CA 1
ATOM 670 C C . GLU A 1 90 ? -1.544 0.734 15.452 1.00 92.56 90 GLU A C 1
ATOM 672 O O . GLU A 1 90 ? -2.211 0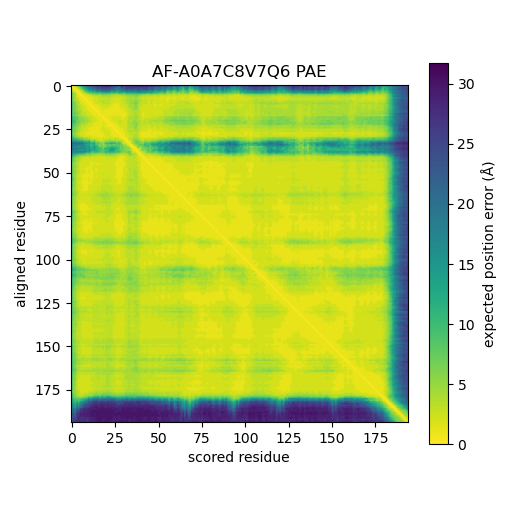.192 16.333 1.00 92.56 90 GLU A O 1
ATOM 677 N N . MET A 1 91 ? -2.106 1.528 14.536 1.00 94.19 91 MET A N 1
ATOM 678 C CA . MET A 1 91 ? -3.525 1.859 14.467 1.00 94.19 91 MET A CA 1
ATOM 679 C C . MET A 1 91 ? -4.167 1.198 13.250 1.00 94.19 91 MET A C 1
ATOM 681 O O . MET A 1 91 ? -3.809 1.489 12.108 1.00 94.19 91 MET A O 1
ATOM 685 N N . SER A 1 92 ? -5.173 0.360 13.485 1.00 95.62 92 SER A N 1
ATOM 686 C CA . SER A 1 92 ? -5.936 -0.251 12.394 1.00 95.62 92 SER A CA 1
ATOM 687 C C . SER A 1 92 ? -6.822 0.788 11.696 1.00 95.62 92 SER A C 1
ATOM 689 O O . SER A 1 92 ? -7.721 1.367 12.310 1.00 95.62 92 SER A O 1
ATOM 691 N N . LEU A 1 93 ? -6.576 1.000 10.405 1.00 97.50 93 LEU A N 1
ATOM 692 C CA . LEU A 1 93 ? -7.234 2.029 9.595 1.00 97.50 93 LEU A CA 1
ATOM 693 C C . LEU A 1 93 ? -8.663 1.633 9.177 1.00 97.50 93 LEU A C 1
ATOM 695 O O . LEU A 1 93 ? -9.118 0.515 9.430 1.00 97.50 93 LEU A O 1
ATOM 699 N N . GLY A 1 94 ? -9.381 2.569 8.553 1.00 97.06 94 GLY A N 1
ATOM 700 C CA . GLY A 1 94 ? -10.686 2.334 7.924 1.00 97.06 94 GLY A CA 1
ATOM 701 C C . GLY A 1 94 ? -10.592 1.588 6.592 1.00 97.06 94 GLY A C 1
ATOM 702 O O . GLY A 1 94 ? -11.538 0.913 6.192 1.00 97.06 94 GLY A O 1
ATOM 703 N N . GLY A 1 95 ? -9.440 1.670 5.927 1.00 98.31 95 GLY A N 1
ATOM 704 C CA . GLY A 1 95 ? -9.157 0.898 4.726 1.00 98.31 95 GLY A CA 1
ATOM 705 C C . GLY A 1 95 ? -7.774 1.170 4.144 1.00 98.31 95 GLY A C 1
ATOM 706 O O . GLY A 1 95 ? -7.120 2.159 4.482 1.00 98.31 95 GLY A O 1
ATOM 707 N N . ILE A 1 96 ? -7.345 0.279 3.256 1.00 98.81 96 ILE A N 1
ATOM 708 C CA . ILE A 1 96 ? -6.109 0.386 2.477 1.00 98.81 96 ILE A CA 1
ATOM 709 C C . ILE A 1 96 ? -6.470 0.276 0.996 1.00 98.81 96 ILE A C 1
ATOM 711 O O . ILE A 1 96 ? -7.265 -0.584 0.631 1.00 98.81 96 ILE A O 1
ATOM 715 N N . VAL A 1 97 ? -5.890 1.119 0.145 1.00 98.88 97 VAL A N 1
ATOM 716 C CA . VAL A 1 97 ? -6.088 1.082 -1.311 1.00 98.88 97 VAL A CA 1
ATOM 717 C C . VAL A 1 97 ? -4.734 0.959 -2.004 1.00 98.88 97 VAL A C 1
ATOM 719 O O . VAL A 1 97 ? -3.826 1.751 -1.756 1.00 98.88 97 VAL A O 1
ATOM 722 N N . ALA A 1 98 ? -4.601 -0.016 -2.897 1.00 98.75 98 ALA A N 1
ATOM 723 C CA . ALA A 1 98 ? -3.403 -0.213 -3.700 1.00 98.75 98 ALA A CA 1
ATOM 724 C C . ALA A 1 98 ? -3.780 -0.429 -5.168 1.00 98.75 98 ALA A C 1
ATOM 726 O O . ALA A 1 98 ? -4.400 -1.434 -5.507 1.00 98.75 98 ALA A O 1
ATOM 727 N N . LEU A 1 99 ? -3.414 0.522 -6.025 1.00 98.81 99 LEU A N 1
ATOM 728 C CA . LEU A 1 99 ? -3.698 0.474 -7.460 1.00 98.81 99 LEU A CA 1
ATOM 729 C C . LEU A 1 99 ? -2.408 0.205 -8.234 1.00 98.81 99 LEU A C 1
ATOM 731 O O . LEU A 1 99 ? -1.434 0.940 -8.073 1.00 98.81 99 LEU A O 1
ATOM 735 N N . SER A 1 100 ? -2.401 -0.824 -9.080 1.00 98.25 100 SER A N 1
ATOM 736 C CA . SER A 1 100 ? -1.250 -1.224 -9.902 1.00 98.25 100 SER A CA 1
ATOM 737 C C . SER A 1 100 ? 0.050 -1.345 -9.088 1.00 98.25 100 SER A C 1
ATOM 739 O O . SER A 1 100 ? 1.071 -0.726 -9.389 1.00 98.25 100 SER A O 1
ATOM 741 N N . SER A 1 101 ? -0.002 -2.117 -8.000 1.00 97.19 101 SER A N 1
ATOM 742 C CA . SER A 1 101 ? 1.052 -2.210 -6.975 1.00 97.19 101 SER A CA 1
ATOM 743 C C . SER A 1 101 ? 1.381 -3.656 -6.597 1.00 97.19 101 SER A C 1
ATOM 745 O O . SER A 1 101 ? 0.821 -4.616 -7.121 1.00 97.19 101 SER A O 1
ATOM 747 N N . TYR A 1 102 ? 2.303 -3.818 -5.649 1.00 96.50 102 TYR A N 1
ATOM 748 C CA . TYR A 1 102 ? 2.655 -5.097 -5.044 1.00 96.50 102 TYR A CA 1
ATOM 749 C C . TYR A 1 102 ? 2.934 -4.935 -3.542 1.00 96.50 102 TYR A C 1
ATOM 751 O O . TYR A 1 102 ? 3.166 -3.832 -3.052 1.00 96.50 102 TYR A O 1
ATOM 759 N N . LEU A 1 103 ? 2.910 -6.039 -2.798 1.00 95.94 103 LEU A N 1
ATOM 760 C CA . LEU A 1 103 ? 3.298 -6.084 -1.392 1.00 95.94 103 LEU A CA 1
ATOM 761 C C . LEU A 1 103 ? 4.827 -6.219 -1.289 1.00 95.94 103 LEU A C 1
ATOM 763 O O . LEU A 1 103 ? 5.357 -7.222 -1.799 1.00 95.94 103 LEU A O 1
ATOM 767 N N . PRO A 1 104 ? 5.521 -5.265 -0.639 1.00 94.69 104 PRO A N 1
ATOM 768 C CA . PRO A 1 104 ? 6.958 -5.342 -0.430 1.00 94.69 104 PRO A CA 1
ATOM 769 C C . PRO A 1 104 ? 7.273 -6.191 0.807 1.00 94.69 104 PRO A C 1
ATOM 771 O O . PRO A 1 104 ? 6.388 -6.489 1.613 1.00 94.69 104 PRO A O 1
ATOM 774 N N . MET A 1 105 ? 8.539 -6.557 0.989 1.00 91.38 105 MET A N 1
ATOM 775 C CA . MET A 1 105 ? 9.077 -7.190 2.199 1.00 91.38 105 MET A CA 1
ATOM 776 C C . MET A 1 105 ? 8.266 -8.412 2.655 1.00 91.38 105 MET A C 1
ATOM 778 O O . MET A 1 105 ? 8.009 -8.598 3.844 1.00 91.38 105 MET A O 1
ATOM 782 N N . ARG A 1 106 ? 7.822 -9.234 1.702 1.00 87.88 106 ARG A N 1
ATOM 783 C CA . ARG A 1 106 ? 6.761 -10.249 1.868 1.00 87.88 106 ARG A CA 1
ATOM 784 C C . ARG A 1 106 ? 6.941 -11.160 3.077 1.00 87.88 106 ARG A C 1
ATOM 786 O O . ARG A 1 106 ? 5.987 -11.382 3.824 1.00 87.88 106 ARG A O 1
ATOM 793 N N . ASP A 1 107 ? 8.164 -11.637 3.286 1.00 86.00 107 ASP A N 1
ATOM 794 C CA . ASP A 1 107 ? 8.489 -12.519 4.404 1.00 86.00 107 ASP A CA 1
ATOM 795 C C . ASP A 1 107 ? 8.376 -11.779 5.742 1.00 86.00 107 ASP A C 1
ATOM 797 O O . 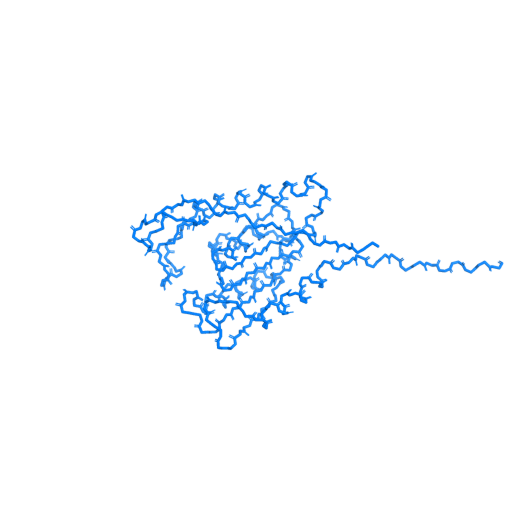ASP A 1 107 ? 7.752 -12.280 6.676 1.00 86.00 107 ASP A O 1
ATOM 801 N N . GLN A 1 108 ? 8.884 -10.546 5.818 1.00 89.88 108 GLN A N 1
ATOM 802 C CA . GLN A 1 108 ? 8.848 -9.735 7.036 1.00 89.88 108 GLN A CA 1
ATOM 803 C C . GLN A 1 108 ? 7.436 -9.220 7.335 1.00 89.88 108 GLN A C 1
ATOM 805 O O . GLN A 1 108 ? 6.974 -9.322 8.468 1.00 89.88 108 GLN A O 1
ATOM 810 N N . VAL A 1 109 ? 6.721 -8.691 6.335 1.00 89.12 109 VAL A N 1
ATOM 811 C CA . VAL A 1 109 ? 5.383 -8.107 6.530 1.00 89.12 109 VAL A CA 1
ATOM 812 C C . VAL A 1 109 ? 4.413 -9.144 7.062 1.00 89.12 109 VAL A C 1
ATOM 814 O O . VAL A 1 109 ? 3.655 -8.846 7.980 1.00 89.12 109 VAL A O 1
ATOM 817 N N . SER A 1 110 ? 4.494 -10.386 6.584 1.00 86.94 110 SER A N 1
ATOM 818 C CA . SER A 1 110 ? 3.646 -11.470 7.085 1.00 86.94 110 SER A CA 1
ATOM 819 C C . SER A 1 110 ? 3.749 -11.690 8.606 1.00 86.94 110 SER A C 1
ATOM 821 O O . SER A 1 110 ? 2.757 -12.064 9.236 1.00 86.94 110 SER A O 1
ATOM 823 N N . LEU A 1 111 ? 4.915 -11.396 9.195 1.00 90.19 111 LEU A N 1
ATOM 824 C CA . LEU A 1 111 ? 5.196 -11.500 10.630 1.00 90.19 111 LEU A CA 1
ATOM 825 C C . LEU A 1 111 ? 4.810 -10.235 11.411 1.00 90.19 111 LEU A C 1
ATOM 827 O O . LEU A 1 111 ? 4.640 -10.296 12.625 1.00 90.19 111 LEU A O 1
ATOM 831 N N . MET A 1 112 ? 4.676 -9.097 10.728 1.00 92.62 112 MET A N 1
ATOM 832 C CA . MET A 1 112 ? 4.362 -7.798 11.332 1.00 92.62 112 MET A CA 1
ATOM 833 C C . MET A 1 112 ? 2.855 -7.494 11.368 1.00 92.62 112 MET A C 1
ATOM 835 O O . MET A 1 112 ? 2.429 -6.606 12.104 1.00 92.62 112 MET A O 1
ATOM 839 N N . ILE A 1 113 ? 2.032 -8.211 10.591 1.00 93.31 113 ILE A N 1
ATOM 840 C CA . ILE A 1 113 ? 0.581 -7.980 10.554 1.00 93.31 113 ILE A CA 1
ATOM 841 C C . ILE A 1 113 ? -0.076 -8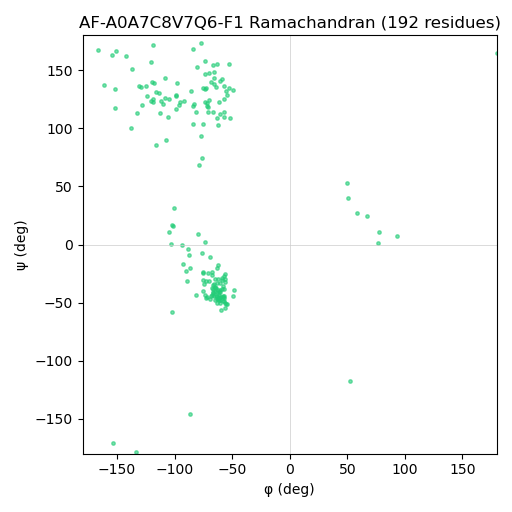.457 11.858 1.00 93.31 113 ILE A C 1
ATOM 843 O O . ILE A 1 113 ? -0.176 -9.660 12.130 1.00 93.31 113 ILE A O 1
ATOM 847 N N . THR A 1 114 ? -0.612 -7.500 12.614 1.00 93.50 114 THR A N 1
ATOM 848 C CA . THR A 1 114 ? -1.420 -7.745 13.816 1.00 93.50 114 THR A CA 1
ATOM 849 C C . THR A 1 114 ? -2.817 -8.267 13.468 1.00 93.50 114 THR A C 1
ATOM 851 O O . THR A 1 114 ? -3.346 -8.002 12.387 1.00 93.50 114 THR A O 1
ATOM 854 N N . ASP A 1 115 ? -3.476 -8.950 14.407 1.00 93.06 115 ASP A N 1
ATOM 855 C CA . ASP A 1 115 ? -4.860 -9.420 14.222 1.00 93.06 115 ASP A CA 1
ATOM 856 C C . ASP A 1 115 ? -5.853 -8.283 13.947 1.00 93.06 115 ASP A C 1
ATOM 858 O O . ASP A 1 115 ? -6.838 -8.475 13.230 1.00 93.06 115 ASP A O 1
ATOM 862 N N . ALA A 1 116 ? -5.596 -7.089 14.489 1.00 93.50 116 ALA A N 1
ATOM 863 C CA . ALA A 1 116 ? -6.397 -5.904 14.208 1.00 93.50 116 ALA A CA 1
ATOM 864 C C . ALA A 1 116 ? -6.248 -5.460 12.745 1.00 93.50 116 ALA A C 1
ATOM 866 O O . ALA A 1 116 ? -7.249 -5.149 12.101 1.00 93.50 116 ALA A O 1
ATOM 867 N N . ASN A 1 117 ? -5.027 -5.489 12.201 1.00 96.31 117 ASN A N 1
ATOM 868 C CA . ASN A 1 117 ? -4.758 -5.065 10.827 1.00 96.31 117 ASN A CA 1
ATOM 869 C C . ASN A 1 117 ? -5.212 -6.091 9.782 1.00 96.31 117 ASN A C 1
ATOM 871 O O . ASN A 1 117 ? -5.557 -5.694 8.673 1.00 96.31 117 ASN A O 1
ATOM 875 N N . ARG A 1 118 ? -5.316 -7.387 10.124 1.00 96.12 118 ARG A N 1
ATOM 876 C CA . ARG A 1 118 ? -5.951 -8.397 9.241 1.00 96.12 118 ARG A CA 1
ATOM 877 C C . ARG A 1 118 ? -7.408 -8.050 8.923 1.00 96.12 118 ARG A C 1
ATOM 879 O O . ARG A 1 118 ? -7.905 -8.400 7.859 1.00 96.12 118 ARG A O 1
ATOM 886 N N . LYS A 1 119 ? -8.082 -7.346 9.836 1.00 96.25 119 LYS A N 1
ATOM 887 C CA . LYS A 1 119 ? -9.475 -6.900 9.686 1.00 96.25 119 LYS A CA 1
ATOM 888 C C . LYS A 1 119 ? -9.607 -5.539 9.001 1.00 96.25 119 LYS A C 1
ATOM 890 O O . LYS A 1 119 ? -10.727 -5.076 8.816 1.00 96.25 119 LYS A O 1
ATOM 895 N N . THR A 1 120 ? -8.502 -4.866 8.677 1.00 97.56 120 THR A N 1
ATOM 896 C CA . THR A 1 120 ? -8.548 -3.632 7.889 1.00 97.56 120 THR A CA 1
ATOM 897 C C . THR A 1 120 ? -8.909 -4.002 6.447 1.00 97.56 120 THR A C 1
ATOM 899 O O . THR A 1 120 ? -8.169 -4.777 5.841 1.00 97.56 120 THR A O 1
ATOM 902 N N . PRO A 1 121 ? -10.003 -3.469 5.874 1.00 98.25 121 PRO A N 1
ATOM 903 C CA . PRO A 1 121 ? -10.384 -3.768 4.498 1.00 98.25 121 PRO A CA 1
ATOM 904 C C . PRO A 1 121 ? -9.341 -3.258 3.503 1.00 98.25 121 PRO A C 1
ATOM 906 O O . PRO A 1 121 ? -8.894 -2.114 3.597 1.00 98.25 121 PRO A O 1
ATOM 909 N N . ILE A 1 122 ? -8.991 -4.081 2.519 1.00 98.81 122 ILE A N 1
ATOM 910 C CA . ILE A 1 122 ? -7.998 -3.763 1.492 1.00 98.81 122 ILE A CA 1
ATOM 911 C C . ILE A 1 122 ? -8.677 -3.785 0.125 1.00 98.81 122 ILE A C 1
ATOM 913 O O . ILE A 1 122 ? -9.276 -4.789 -0.248 1.00 98.81 122 ILE A O 1
ATOM 917 N N . PHE A 1 123 ? -8.570 -2.698 -0.629 1.00 98.88 123 PHE A N 1
ATOM 918 C CA . PHE A 1 123 ? -8.892 -2.646 -2.048 1.00 98.88 123 PHE A CA 1
ATOM 919 C C . PHE A 1 123 ? -7.610 -2.769 -2.860 1.00 98.88 123 PHE A C 1
ATOM 921 O O . PHE A 1 123 ? -6.657 -2.016 -2.646 1.00 98.88 123 PHE A O 1
ATOM 928 N N . MET A 1 124 ? -7.602 -3.689 -3.812 1.00 98.88 124 MET A N 1
ATOM 929 C CA . MET A 1 124 ? -6.518 -3.853 -4.765 1.00 98.88 124 MET A CA 1
ATOM 930 C C . MET A 1 124 ? -7.095 -3.857 -6.180 1.00 98.88 124 MET A C 1
ATOM 932 O O . MET A 1 124 ? -7.938 -4.697 -6.492 1.00 98.88 124 MET A O 1
ATOM 936 N N . GLY A 1 125 ? -6.654 -2.906 -7.000 1.00 98.62 125 GLY A N 1
ATOM 937 C CA . GLY A 1 125 ? -7.015 -2.780 -8.412 1.00 98.62 125 GLY A CA 1
ATOM 938 C C . GLY A 1 125 ? -5.774 -2.916 -9.286 1.00 98.62 125 GLY A C 1
ATOM 939 O O . GLY A 1 125 ? -4.706 -2.431 -8.902 1.00 98.62 125 GLY A O 1
ATOM 940 N N . HIS A 1 126 ? -5.866 -3.628 -10.409 1.00 98.75 126 HIS A N 1
ATOM 941 C CA . HIS A 1 126 ? -4.706 -3.846 -11.275 1.00 98.75 126 HIS A CA 1
ATOM 942 C C . HIS A 1 126 ? -5.104 -4.037 -12.740 1.00 98.75 126 HIS A C 1
ATOM 944 O O . HIS A 1 126 ? -6.002 -4.818 -13.053 1.00 98.75 126 HIS A O 1
ATOM 950 N N . GLY A 1 127 ? -4.402 -3.361 -13.648 1.00 98.44 127 GLY A N 1
ATOM 951 C CA . GLY A 1 127 ? -4.528 -3.601 -15.082 1.00 98.44 127 GLY A CA 1
ATOM 952 C C . GLY A 1 127 ? -3.865 -4.911 -15.519 1.00 98.44 127 GLY A C 1
ATOM 953 O O . GLY A 1 127 ? -2.733 -5.215 -15.128 1.00 98.44 127 GLY A O 1
ATOM 954 N N . LYS A 1 128 ? -4.551 -5.719 -16.330 1.00 98.12 128 LYS A N 1
ATOM 955 C CA . LYS A 1 128 ? -4.027 -7.029 -16.759 1.00 98.12 128 LYS A CA 1
ATOM 956 C C . LYS A 1 128 ? -2.862 -6.911 -17.739 1.00 98.12 128 LYS A C 1
ATOM 958 O O . LYS A 1 128 ? -2.018 -7.807 -17.799 1.00 98.12 128 LYS A O 1
ATOM 963 N N . GLU A 1 129 ? -2.783 -5.795 -18.450 1.00 97.75 129 GLU A N 1
ATOM 964 C CA . GLU A 1 129 ? -1.773 -5.485 -19.455 1.00 97.75 129 GLU A CA 1
ATOM 965 C C . GLU A 1 129 ? -0.684 -4.539 -18.919 1.00 97.75 129 GLU A C 1
ATOM 967 O O . GLU A 1 129 ? 0.064 -3.961 -19.706 1.00 97.75 129 GLU A O 1
ATOM 972 N N . ASP A 1 130 ? -0.567 -4.373 -17.595 1.00 97.25 130 ASP A N 1
ATOM 973 C CA . ASP A 1 130 ? 0.447 -3.524 -16.958 1.00 97.25 130 ASP A CA 1
ATOM 974 C C . ASP A 1 130 ? 1.884 -3.988 -17.298 1.00 97.25 130 ASP A C 1
ATOM 976 O O . ASP A 1 130 ? 2.316 -5.063 -16.851 1.00 97.25 130 ASP A O 1
ATOM 980 N N . PRO A 1 131 ? 2.657 -3.189 -18.068 1.00 93.94 131 PRO A N 1
ATOM 981 C CA . PRO A 1 131 ? 4.007 -3.559 -18.476 1.00 93.94 131 PRO A CA 1
ATOM 982 C C . PRO A 1 131 ? 5.082 -3.157 -17.453 1.00 93.94 131 PRO A C 1
ATOM 984 O O . PRO A 1 131 ? 6.240 -3.542 -17.621 1.00 93.94 131 PRO A O 1
ATOM 987 N N . VAL A 1 132 ? 4.733 -2.373 -16.427 1.00 92.31 132 VAL A N 1
ATOM 988 C CA . VAL A 1 132 ? 5.668 -1.805 -15.443 1.00 92.31 132 VAL A CA 1
ATOM 989 C C . VAL A 1 132 ? 5.609 -2.602 -14.148 1.00 92.31 132 VAL A C 1
ATOM 991 O O . VAL A 1 132 ? 6.608 -3.172 -13.715 1.00 92.31 132 VAL A O 1
ATOM 994 N N . VAL A 1 133 ? 4.425 -2.685 -13.545 1.00 94.00 133 VAL A N 1
ATOM 995 C CA . VAL A 1 133 ? 4.163 -3.505 -12.365 1.00 94.00 133 VAL A CA 1
ATOM 996 C C . VAL A 1 133 ? 3.336 -4.685 -12.836 1.00 94.00 133 VAL A C 1
ATOM 998 O O . VAL A 1 133 ? 2.112 -4.631 -12.870 1.00 94.00 133 VAL A O 1
ATOM 1001 N N . LYS A 1 134 ? 4.017 -5.763 -13.232 1.00 95.12 134 LYS A N 1
ATOM 1002 C CA . LYS A 1 134 ? 3.378 -6.920 -13.877 1.00 95.12 134 LYS A CA 1
ATOM 1003 C C . LYS A 1 134 ? 2.162 -7.389 -13.077 1.00 95.12 134 LYS A C 1
ATOM 1005 O O . LYS A 1 134 ? 2.280 -7.630 -11.881 1.00 95.12 134 LYS A O 1
ATOM 1010 N N . HIS A 1 135 ? 1.036 -7.636 -13.739 1.00 97.00 135 HIS A N 1
ATOM 1011 C CA . HIS A 1 135 ? -0.202 -8.113 -13.106 1.00 97.00 135 HIS A CA 1
ATOM 1012 C C . HIS A 1 135 ? 0.001 -9.307 -12.143 1.00 97.00 135 HIS A C 1
ATOM 1014 O O . HIS A 1 135 ? -0.535 -9.347 -11.033 1.00 97.00 135 HIS A O 1
ATOM 1020 N N . ALA A 1 136 ? 0.879 -10.249 -12.510 1.00 96.19 136 ALA A N 1
ATOM 1021 C CA . ALA A 1 136 ? 1.252 -11.392 -11.670 1.00 96.19 136 ALA A CA 1
ATOM 1022 C C . ALA A 1 136 ? 1.793 -10.995 -10.278 1.00 96.19 136 ALA A C 1
ATOM 1024 O O . ALA A 1 136 ? 1.725 -11.770 -9.327 1.00 96.19 136 ALA A O 1
ATOM 1025 N N . TRP A 1 137 ? 2.350 -9.794 -10.146 1.00 95.56 137 TRP A N 1
ATOM 1026 C CA . TRP A 1 137 ? 2.890 -9.241 -8.908 1.00 95.56 137 TRP A CA 1
ATOM 1027 C C . TRP A 1 137 ? 1.787 -8.790 -7.961 1.00 95.56 137 TRP A C 1
ATOM 1029 O O . TRP A 1 137 ? 1.870 -9.069 -6.761 1.00 95.56 137 TRP A O 1
ATOM 1039 N N . GLY A 1 138 ? 0.734 -8.185 -8.508 1.00 96.88 138 GLY A N 1
ATOM 1040 C CA . GLY A 1 138 ? -0.504 -7.910 -7.789 1.00 96.88 138 GLY A CA 1
ATOM 1041 C C . GLY A 1 138 ? -1.167 -9.204 -7.313 1.00 96.88 138 GLY A C 1
ATOM 1042 O O . GLY A 1 138 ? -1.433 -9.340 -6.118 1.00 96.88 138 GLY A O 1
ATOM 1043 N N . ILE A 1 139 ? -1.294 -10.209 -8.194 1.00 98.06 139 ILE A N 1
ATOM 1044 C CA . ILE A 1 139 ? -1.829 -11.543 -7.853 1.00 98.06 139 ILE A CA 1
ATOM 1045 C C . ILE A 1 139 ? -1.053 -12.187 -6.697 1.00 98.06 139 ILE A C 1
ATOM 1047 O O . ILE A 1 139 ? -1.651 -12.586 -5.700 1.00 98.06 139 ILE A O 1
ATOM 1051 N N . MET A 1 140 ? 0.281 -12.250 -6.786 1.00 96.06 140 MET A N 1
ATOM 1052 C CA . MET A 1 140 ? 1.115 -12.811 -5.713 1.00 96.06 140 MET A CA 1
ATOM 1053 C C . MET A 1 140 ? 0.898 -12.092 -4.377 1.00 96.06 140 MET A C 1
ATOM 1055 O O . MET A 1 140 ? 0.895 -12.718 -3.317 1.00 96.06 140 MET A O 1
ATOM 1059 N N . SER A 1 141 ? 0.720 -10.773 -4.426 1.00 97.00 141 SER A N 1
ATOM 1060 C CA . SER A 1 141 ? 0.493 -9.945 -3.243 1.00 97.00 141 SER A CA 1
ATOM 1061 C C . SER A 1 141 ? -0.877 -10.226 -2.626 1.00 97.00 141 SER A C 1
ATOM 1063 O O . SER A 1 141 ? -0.963 -10.474 -1.424 1.00 97.00 141 SER A O 1
ATOM 1065 N N . ARG A 1 142 ? -1.930 -10.277 -3.452 1.00 98.12 142 ARG A N 1
ATOM 1066 C CA . ARG A 1 142 ? -3.284 -10.681 -3.053 1.00 98.12 142 ARG A CA 1
ATOM 1067 C C . ARG A 1 142 ? -3.272 -12.053 -2.387 1.00 98.12 142 ARG A C 1
ATOM 1069 O O . ARG A 1 142 ? -3.791 -12.197 -1.285 1.00 98.12 142 ARG A O 1
ATOM 1076 N N . ASP A 1 143 ? -2.665 -13.048 -3.025 1.00 97.81 143 ASP A N 1
ATOM 1077 C CA . ASP A 1 143 ? -2.673 -14.429 -2.536 1.00 97.81 143 ASP A CA 1
ATOM 1078 C C . ASP A 1 143 ? -1.945 -14.560 -1.194 1.00 97.81 143 ASP A C 1
ATOM 1080 O O . ASP A 1 143 ? -2.402 -15.273 -0.297 1.00 97.81 143 ASP A O 1
ATOM 1084 N N . LEU A 1 144 ? -0.849 -13.817 -1.011 1.00 96.31 144 LEU A N 1
ATOM 1085 C CA . LEU A 1 144 ? -0.156 -13.748 0.270 1.00 96.31 144 LEU A CA 1
ATOM 1086 C C . LEU A 1 144 ? -1.033 -13.112 1.355 1.00 96.31 144 LEU A C 1
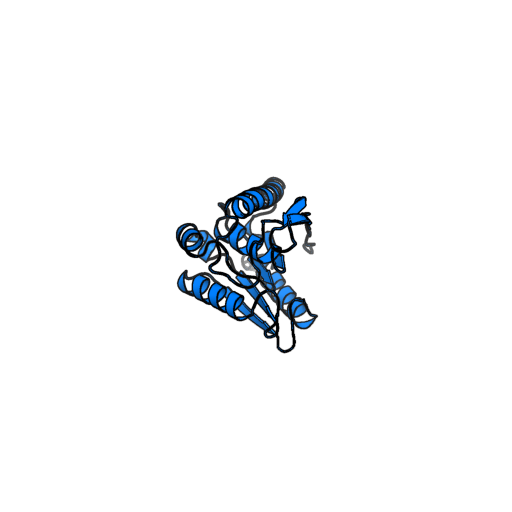ATOM 1088 O O . LEU A 1 144 ? -1.120 -13.655 2.455 1.00 96.31 144 LEU A O 1
ATOM 1092 N N . LEU A 1 145 ? -1.724 -12.011 1.056 1.00 97.81 145 LEU A N 1
ATOM 1093 C CA . LEU A 1 145 ? -2.630 -11.350 2.002 1.00 97.81 145 LEU A CA 1
ATOM 1094 C C . LEU A 1 145 ? -3.829 -12.238 2.368 1.00 97.81 145 LEU A C 1
ATOM 1096 O O . LEU A 1 145 ? -4.172 -12.355 3.546 1.00 97.81 145 LEU A O 1
ATOM 1100 N N . LEU A 1 146 ? -4.413 -12.942 1.397 1.00 97.75 146 LEU A N 1
ATOM 1101 C CA . LEU A 1 146 ? -5.478 -13.920 1.638 1.00 97.75 146 LEU A CA 1
ATOM 1102 C C . LEU A 1 146 ? -4.990 -15.084 2.509 1.00 97.75 146 LEU A C 1
ATOM 1104 O O . LEU A 1 146 ? -5.678 -15.483 3.450 1.00 97.75 146 LEU A O 1
ATOM 1108 N N . LYS A 1 147 ? -3.770 -15.588 2.278 1.00 96.62 147 LYS A N 1
ATOM 1109 C CA . LYS A 1 147 ? -3.133 -16.598 3.144 1.00 96.62 147 LYS A CA 1
ATOM 1110 C C . LYS A 1 147 ? -2.940 -16.083 4.574 1.00 96.62 147 LYS A C 1
ATOM 1112 O O . LYS A 1 147 ? -3.064 -16.848 5.529 1.00 96.62 147 LYS A O 1
ATOM 1117 N N . GLN A 1 148 ? -2.686 -14.784 4.726 1.00 95.81 148 GLN A N 1
ATOM 1118 C CA . GLN A 1 148 ? -2.643 -14.083 6.010 1.00 95.81 148 GLN A CA 1
ATOM 1119 C C . GLN A 1 148 ? -4.040 -13.723 6.555 1.00 95.81 148 GLN A C 1
ATOM 1121 O O . GLN A 1 148 ? -4.139 -13.037 7.568 1.00 95.81 148 GLN A O 1
ATOM 1126 N N . LYS A 1 149 ? -5.132 -14.217 5.962 1.00 97.12 149 LYS A N 1
ATOM 1127 C CA . LYS A 1 149 ? -6.511 -13.955 6.410 1.00 97.12 149 LYS A CA 1
ATOM 1128 C C . LYS A 1 149 ? -6.873 -12.460 6.431 1.00 97.12 149 LYS A C 1
ATOM 1130 O O . LYS A 1 149 ? -7.720 -12.056 7.224 1.00 97.12 149 LYS A O 1
ATOM 1135 N N . CYS A 1 150 ? -6.226 -11.647 5.595 1.00 97.81 150 CYS A N 1
ATOM 1136 C CA . CYS A 1 150 ? -6.597 -10.248 5.402 1.00 97.81 150 CYS A CA 1
ATOM 1137 C C . CYS A 1 150 ? -7.893 -10.136 4.579 1.00 97.81 150 CYS A C 1
ATOM 1139 O O . CYS A 1 150 ? -8.123 -10.934 3.668 1.00 97.81 150 CYS A O 1
ATOM 1141 N N . GLU A 1 151 ? -8.720 -9.124 4.856 1.00 96.19 151 GLU A N 1
ATOM 1142 C CA . GLU A 1 151 ? -9.919 -8.813 4.060 1.00 96.19 151 GLU A CA 1
ATOM 1143 C C . GLU A 1 151 ? -9.529 -8.094 2.755 1.00 96.19 151 GLU A C 1
ATOM 1145 O O . GLU A 1 151 ? -9.399 -6.872 2.728 1.00 96.19 151 GLU A O 1
ATOM 1150 N N . VAL A 1 152 ? -9.339 -8.846 1.665 1.00 98.50 152 VAL A N 1
ATOM 1151 C CA . VAL A 1 152 ? -8.946 -8.295 0.355 1.00 98.50 152 VAL A CA 1
ATOM 1152 C C . VAL A 1 152 ? -10.122 -8.283 -0.621 1.00 98.50 152 VAL A C 1
ATOM 1154 O O . VAL A 1 152 ? -10.722 -9.315 -0.908 1.00 98.50 152 VAL A O 1
ATOM 1157 N N . THR A 1 153 ? -10.412 -7.108 -1.173 1.00 98.56 153 THR A N 1
ATOM 1158 C CA . THR A 1 153 ? -11.249 -6.894 -2.358 1.00 98.56 153 THR A CA 1
ATOM 1159 C C . THR A 1 153 ? -10.321 -6.714 -3.560 1.00 98.56 153 THR A C 1
ATOM 1161 O O . THR A 1 153 ? -9.535 -5.769 -3.582 1.00 98.56 153 THR A O 1
ATOM 1164 N N . TRP A 1 154 ? -10.382 -7.626 -4.530 1.00 98.62 154 TRP A N 1
ATOM 1165 C CA . TRP A 1 154 ? -9.494 -7.654 -5.696 1.00 98.62 154 TRP A CA 1
ATOM 1166 C C . TRP A 1 154 ? -10.275 -7.378 -6.981 1.00 98.62 154 TRP A C 1
ATOM 1168 O O . TRP A 1 154 ? -11.298 -8.022 -7.221 1.00 98.62 154 TRP A O 1
ATOM 1178 N N . HI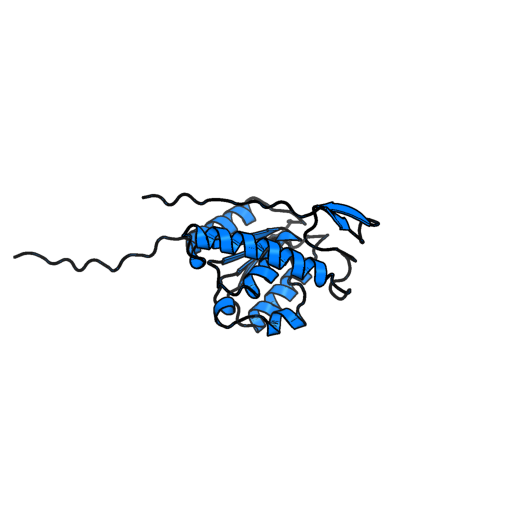S A 1 155 ? -9.774 -6.452 -7.794 1.00 98.62 155 HIS A N 1
ATOM 1179 C CA . HIS A 1 155 ? -10.316 -6.095 -9.099 1.00 98.62 155 HIS A CA 1
ATOM 1180 C C . HIS A 1 155 ? -9.214 -6.117 -10.159 1.00 98.62 155 HIS A C 1
ATOM 1182 O O . HIS A 1 155 ? -8.119 -5.600 -9.940 1.00 98.62 155 HIS A O 1
ATOM 1188 N N . GLU A 1 156 ? -9.530 -6.698 -11.312 1.00 98.12 156 GLU A N 1
ATOM 1189 C CA . GLU A 1 156 ? -8.662 -6.751 -12.487 1.00 98.12 156 GLU A CA 1
ATOM 1190 C C . GLU A 1 156 ? -9.379 -6.047 -13.635 1.00 98.12 1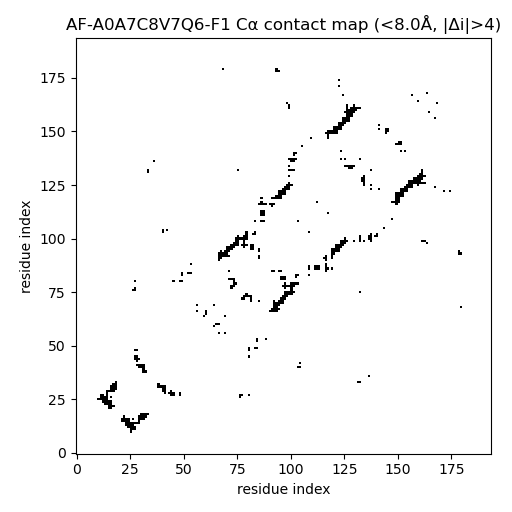56 GLU A C 1
ATOM 1192 O O . GLU A 1 156 ? -10.587 -6.231 -13.795 1.00 98.12 156 GLU A O 1
ATOM 1197 N N . TYR A 1 157 ? -8.643 -5.274 -14.428 1.00 98.19 157 TYR A N 1
ATOM 1198 C CA . TYR A 1 157 ? -9.208 -4.489 -15.526 1.00 98.19 157 TYR A CA 1
ATOM 1199 C C . TYR A 1 157 ? -8.577 -4.910 -16.856 1.00 98.19 157 TYR A C 1
ATOM 1201 O O . TYR A 1 157 ? -7.351 -4.904 -16.999 1.00 98.19 157 TYR A O 1
ATOM 1209 N N . ASP A 1 158 ? -9.423 -5.312 -17.809 1.00 97.62 158 ASP A N 1
ATOM 1210 C CA . ASP A 1 158 ? -9.025 -5.715 -19.162 1.00 97.62 158 ASP A CA 1
ATOM 1211 C C . ASP A 1 158 ? -8.667 -4.491 -20.018 1.00 97.62 158 ASP A C 1
ATOM 1213 O O . ASP A 1 158 ? -9.401 -3.507 -20.066 1.00 97.62 158 ASP A O 1
ATOM 1217 N N . GLY A 1 159 ? -7.555 -4.564 -20.744 1.00 96.44 159 GLY A N 1
ATOM 1218 C CA . GLY A 1 159 ? -7.056 -3.479 -21.590 1.00 96.44 159 GLY A CA 1
ATOM 1219 C C . GLY A 1 159 ? -6.371 -2.344 -20.823 1.00 96.44 159 GLY A C 1
ATOM 1220 O O . GLY A 1 159 ? -5.917 -1.381 -21.448 1.00 96.44 159 GLY A O 1
ATOM 1221 N N . LEU A 1 160 ? -6.266 -2.444 -19.495 1.00 97.56 160 LEU A N 1
ATOM 1222 C CA . LEU A 1 160 ? -5.619 -1.443 -18.655 1.00 97.56 160 LEU A CA 1
ATOM 1223 C C . LEU A 1 160 ? -4.133 -1.782 -18.468 1.00 97.56 160 LEU A C 1
ATOM 1225 O O . LEU A 1 160 ? -3.767 -2.864 -18.009 1.00 97.56 160 LEU A O 1
ATOM 1229 N N . GLY A 1 161 ? -3.269 -0.830 -18.827 1.00 97.44 161 GLY A N 1
ATOM 1230 C CA . GLY A 1 161 ? -1.826 -0.892 -18.581 1.00 97.44 161 GLY A CA 1
ATOM 1231 C C . GLY A 1 161 ? -1.439 -0.360 -17.196 1.00 97.44 161 GLY A C 1
ATOM 1232 O O . GLY A 1 161 ? -2.202 -0.458 -16.242 1.00 97.44 161 GLY A O 1
ATOM 1233 N N . HIS A 1 162 ? -0.264 0.271 -17.088 1.00 97.31 162 HIS A N 1
ATOM 1234 C CA . HIS A 1 162 ? 0.159 0.957 -15.858 1.00 97.31 162 HIS A CA 1
ATOM 1235 C C . HIS A 1 162 ? -0.514 2.333 -15.724 1.00 97.31 162 HIS A C 1
ATOM 1237 O O . HIS A 1 162 ? 0.115 3.379 -15.903 1.00 97.31 162 HIS A O 1
ATOM 1243 N N . SER A 1 163 ? -1.824 2.341 -15.496 1.00 97.44 163 SER A N 1
ATOM 1244 C CA . SER A 1 163 ? -2.628 3.560 -15.409 1.00 97.44 163 SER A CA 1
ATOM 1245 C C . SER A 1 163 ? -3.866 3.340 -14.539 1.00 97.44 163 SER A C 1
ATOM 1247 O O . SER A 1 163 ? -3.980 2.316 -13.874 1.00 97.44 163 SER A O 1
ATOM 1249 N N . VAL A 1 164 ? -4.764 4.320 -14.542 1.00 96.19 164 VAL A N 1
ATOM 1250 C CA . VAL A 1 164 ? -6.061 4.287 -13.866 1.00 96.19 164 VAL A CA 1
ATOM 1251 C C . VAL A 1 164 ? -7.116 4.736 -14.869 1.00 96.19 164 VAL A C 1
ATOM 1253 O O . VAL A 1 164 ? -6.902 5.717 -15.586 1.00 96.19 164 VAL A O 1
ATOM 1256 N N . ASP A 1 165 ? -8.253 4.048 -14.915 1.00 94.81 165 ASP A N 1
ATOM 1257 C CA . ASP A 1 165 ? -9.362 4.377 -15.810 1.00 94.81 165 ASP A CA 1
ATOM 1258 C C . ASP A 1 165 ? -10.657 4.725 -15.041 1.00 94.81 165 ASP A C 1
ATOM 1260 O O . ASP A 1 165 ? -10.728 4.594 -13.813 1.00 94.81 165 ASP A O 1
ATOM 1264 N N . PRO A 1 166 ? -11.705 5.215 -15.730 1.00 97.31 166 PRO A N 1
ATOM 1265 C CA . PRO A 1 166 ? -12.967 5.541 -15.073 1.00 97.31 166 PRO A CA 1
ATOM 1266 C C . PRO A 1 166 ? -13.672 4.341 -14.425 1.00 97.31 166 PRO A C 1
ATOM 1268 O O . PRO A 1 166 ? -14.402 4.529 -13.452 1.00 97.31 166 PRO A O 1
ATOM 1271 N N . GLU A 1 167 ? -13.500 3.122 -14.944 1.00 97.75 167 GLU A N 1
ATOM 1272 C CA . GLU A 1 167 ? -14.126 1.925 -14.376 1.00 97.75 167 GLU A CA 1
ATOM 1273 C C . GLU A 1 167 ? -13.519 1.586 -13.009 1.00 97.75 167 GLU A C 1
ATOM 1275 O O . GLU A 1 167 ? -14.256 1.349 -1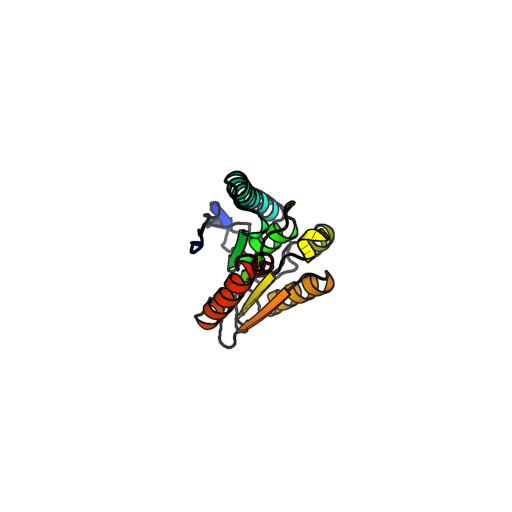2.040 1.00 97.75 167 GLU A O 1
ATOM 1280 N N . GLU A 1 168 ? -12.192 1.652 -12.909 1.00 98.25 168 GLU A N 1
ATOM 1281 C CA . GLU A 1 168 ? -11.450 1.477 -11.667 1.00 98.25 168 GLU A CA 1
ATOM 1282 C C . GLU A 1 168 ? -11.832 2.541 -10.639 1.00 98.25 168 GLU A C 1
ATOM 1284 O O . GLU A 1 168 ? -12.160 2.206 -9.496 1.00 98.25 168 GLU A O 1
ATOM 1289 N N . ILE A 1 169 ? -11.897 3.812 -11.049 1.00 97.75 169 ILE A N 1
ATOM 1290 C CA . ILE A 1 169 ? -12.305 4.911 -10.165 1.00 97.75 169 ILE A CA 1
ATOM 1291 C C . ILE A 1 169 ? -13.736 4.726 -9.649 1.00 97.75 169 ILE A C 1
ATOM 1293 O O . ILE A 1 169 ? -13.962 4.844 -8.445 1.00 97.75 169 ILE A O 1
ATOM 1297 N N . ASN A 1 170 ? -14.698 4.385 -10.510 1.00 98.00 170 ASN A N 1
ATOM 1298 C CA . ASN A 1 170 ? -16.093 4.175 -10.100 1.00 98.00 170 ASN A CA 1
ATOM 1299 C C . ASN A 1 170 ? -16.241 2.994 -9.127 1.00 98.00 170 ASN A C 1
ATOM 1301 O O . ASN A 1 170 ? -17.116 2.963 -8.255 1.00 98.00 170 ASN A O 1
ATOM 1305 N N . THR A 1 171 ? -15.411 1.969 -9.288 1.00 98.00 171 THR A N 1
ATOM 1306 C CA . THR A 1 171 ? -15.400 0.801 -8.405 1.00 98.00 171 THR A CA 1
ATOM 1307 C C . THR A 1 171 ? -14.767 1.139 -7.058 1.00 98.00 171 THR A C 1
ATOM 1309 O O . THR A 1 171 ? -15.351 0.826 -6.015 1.00 98.00 171 THR A O 1
ATOM 1312 N N . LEU A 1 172 ? -13.655 1.874 -7.069 1.00 97.69 172 LEU A N 1
ATOM 1313 C CA . LEU A 1 172 ? -13.014 2.395 -5.868 1.00 97.69 172 LEU A CA 1
ATOM 1314 C C . LEU A 1 172 ? -13.930 3.353 -5.092 1.00 97.69 172 LEU A C 1
ATOM 1316 O O . LEU A 1 172 ? -14.036 3.236 -3.873 1.00 97.69 172 LEU A O 1
ATOM 1320 N N . GLU A 1 173 ? -14.635 4.262 -5.768 1.00 96.00 173 GLU A N 1
ATOM 1321 C CA . GLU A 1 173 ? -15.568 5.203 -5.137 1.00 96.00 173 GLU A CA 1
ATOM 1322 C C . GLU A 1 173 ? -16.658 4.462 -4.351 1.00 96.00 173 GLU A C 1
ATOM 1324 O O . GLU A 1 173 ? -16.889 4.745 -3.172 1.00 96.00 173 GLU A O 1
ATOM 1329 N N . ARG A 1 174 ? -17.288 3.456 -4.974 1.00 96.38 174 ARG A N 1
ATOM 1330 C CA . ARG A 1 174 ? -18.303 2.616 -4.319 1.00 96.38 174 ARG A CA 1
ATOM 1331 C C . ARG A 1 174 ? -17.732 1.879 -3.112 1.00 96.38 174 ARG A C 1
ATOM 1333 O O . ARG A 1 174 ? -18.389 1.800 -2.070 1.00 96.38 174 ARG A O 1
ATOM 1340 N N . TRP A 1 175 ? -16.509 1.368 -3.235 1.00 97.38 175 TRP A N 1
ATOM 1341 C CA . TRP A 1 175 ? -15.828 0.706 -2.132 1.00 97.38 175 TRP A CA 1
ATOM 1342 C C . TRP A 1 175 ? -15.569 1.678 -0.973 1.00 97.38 175 TRP A C 1
ATOM 1344 O O . TRP A 1 175 ? -15.998 1.396 0.145 1.00 97.38 175 TRP A O 1
ATOM 1354 N N . ILE A 1 176 ? -14.989 2.857 -1.227 1.00 95.12 176 ILE A N 1
ATOM 1355 C CA . ILE A 1 176 ? -14.746 3.899 -0.212 1.00 95.12 176 ILE A CA 1
ATOM 1356 C C . ILE A 1 176 ? -16.055 4.306 0.478 1.00 95.12 176 ILE A C 1
ATOM 1358 O O . ILE A 1 176 ? -16.119 4.359 1.711 1.00 95.12 176 ILE A O 1
ATOM 1362 N N . ALA A 1 177 ? -17.118 4.540 -0.296 1.00 92.62 177 ALA A N 1
ATOM 1363 C CA . ALA A 1 177 ? -18.423 4.935 0.226 1.00 92.62 177 ALA A CA 1
ATOM 1364 C C . ALA A 1 177 ? -19.004 3.893 1.199 1.00 92.62 177 ALA A C 1
ATOM 1366 O O . ALA A 1 177 ? -19.575 4.261 2.226 1.00 92.62 177 ALA A O 1
ATOM 1367 N N . SER A 1 178 ? -18.808 2.598 0.922 1.00 92.06 178 SER A N 1
ATOM 1368 C CA . SER A 1 178 ? -19.245 1.513 1.813 1.00 92.06 178 SER A CA 1
ATOM 1369 C C . SER A 1 178 ? -18.481 1.453 3.142 1.00 92.06 178 SER A C 1
ATOM 1371 O O . SER A 1 178 ? -19.038 0.995 4.138 1.00 92.06 178 SER A O 1
ATOM 1373 N N . ARG A 1 179 ? -17.232 1.940 3.186 1.00 90.12 179 ARG A N 1
ATOM 1374 C CA . ARG A 1 179 ? -16.382 1.928 4.394 1.00 90.12 179 ARG A CA 1
ATOM 1375 C C . ARG A 1 179 ? -16.547 3.172 5.253 1.00 90.12 179 ARG A C 1
ATOM 1377 O O . ARG A 1 179 ? -16.445 3.095 6.472 1.00 90.12 179 ARG A O 1
ATOM 1384 N N . LEU A 1 180 ? -16.841 4.307 4.627 1.00 85.06 180 LEU A N 1
ATOM 1385 C CA . LEU A 1 180 ? -17.016 5.593 5.302 1.00 85.06 180 LEU A CA 1
ATOM 1386 C C . LEU A 1 180 ? -18.489 5.991 5.474 1.00 85.06 180 LEU A C 1
ATOM 1388 O O . LEU A 1 180 ? -18.778 7.158 5.770 1.00 85.06 180 LEU A O 1
ATOM 1392 N N . ALA A 1 181 ? -19.428 5.056 5.333 1.00 75.38 181 ALA A N 1
ATOM 1393 C CA . ALA A 1 181 ? -20.822 5.306 5.676 1.00 75.38 181 ALA A CA 1
ATOM 1394 C C . ALA A 1 181 ? -20.946 5.712 7.165 1.00 75.38 181 ALA A C 1
ATOM 1396 O O . ALA A 1 181 ? -20.199 5.202 8.004 1.00 75.38 181 ALA A O 1
ATOM 1397 N N . PRO A 1 182 ? -21.843 6.651 7.523 1.00 65.31 182 PRO A N 1
ATOM 1398 C CA . PRO A 1 182 ? -22.120 6.941 8.924 1.00 65.31 182 PRO A CA 1
ATOM 1399 C C . PRO A 1 182 ? -22.648 5.680 9.616 1.00 65.31 182 PRO A C 1
ATOM 1401 O O . PRO A 1 182 ? -23.446 4.947 9.025 1.00 65.31 182 PRO A O 1
ATOM 1404 N N . GLU A 1 183 ? -22.237 5.438 10.862 1.00 57.28 183 GLU A N 1
ATOM 1405 C CA . GLU A 1 183 ? -22.832 4.367 11.661 1.00 57.28 183 GLU A CA 1
ATOM 1406 C C . GLU A 1 183 ? -24.352 4.568 11.712 1.00 57.28 183 GLU A C 1
ATOM 1408 O O . GLU A 1 183 ? -24.843 5.664 12.006 1.00 57.28 183 GLU A O 1
ATOM 1413 N N . LYS A 1 184 ? -25.118 3.518 11.394 1.00 48.94 184 LYS A N 1
ATOM 1414 C CA . LYS A 1 184 ? -26.555 3.530 11.664 1.00 48.94 184 LYS A CA 1
ATOM 1415 C C . LYS A 1 184 ? -26.704 3.625 13.181 1.00 48.94 184 LYS A C 1
ATOM 1417 O O . LYS A 1 184 ? -26.391 2.665 13.879 1.00 48.94 184 LYS A O 1
ATOM 1422 N N . GLY A 1 185 ? -27.148 4.780 13.678 1.00 42.81 185 GLY A N 1
ATOM 1423 C CA . GLY A 1 185 ? -27.478 4.949 15.092 1.00 42.81 185 GLY A CA 1
ATOM 1424 C C . GLY A 1 185 ? -28.459 3.864 15.559 1.00 42.81 185 GLY A C 1
ATOM 1425 O O . GLY A 1 185 ? -29.179 3.296 14.727 1.00 42.81 185 GLY A O 1
ATOM 1426 N N . PRO A 1 186 ? -28.495 3.547 16.865 1.00 46.06 186 PRO A N 1
ATOM 1427 C CA . PRO A 1 186 ? -29.392 2.524 17.383 1.00 46.06 186 PRO A CA 1
ATOM 1428 C C . PRO A 1 186 ? -30.824 2.875 16.977 1.00 46.06 186 PRO A C 1
ATOM 1430 O O . PRO A 1 186 ? -31.240 4.028 17.104 1.00 46.06 186 PRO A O 1
ATOM 1433 N N . ALA A 1 187 ? -31.551 1.892 16.437 1.00 51.88 187 ALA A N 1
ATOM 1434 C CA . ALA A 1 187 ? -32.946 2.050 16.052 1.00 51.88 187 ALA A CA 1
ATOM 1435 C C . ALA A 1 187 ? -33.712 2.625 17.249 1.00 51.88 187 ALA A C 1
ATOM 1437 O O . ALA A 1 187 ? -33.862 1.954 18.270 1.00 51.88 187 ALA A O 1
ATOM 1438 N N . GLY A 1 188 ? -34.113 3.894 17.150 1.00 43.03 188 GLY A N 1
ATOM 1439 C CA . GLY A 1 188 ? -34.828 4.578 18.215 1.00 43.03 188 GLY A CA 1
ATOM 1440 C C . GLY A 1 188 ? -36.082 3.785 18.544 1.00 43.03 188 GLY A C 1
ATOM 1441 O O . GLY A 1 188 ? -36.973 3.656 17.708 1.00 43.03 188 GLY A O 1
ATOM 1442 N N . SER A 1 189 ? -36.135 3.224 19.750 1.00 44.50 189 SER A N 1
ATOM 1443 C CA . SER A 1 189 ? -37.345 2.633 20.301 1.00 44.50 189 SER A CA 1
ATOM 1444 C C . SER A 1 189 ? -38.422 3.712 20.315 1.00 44.50 189 SER A C 1
ATOM 1446 O O . SER A 1 189 ? -38.323 4.668 21.090 1.00 44.50 189 SER A O 1
ATOM 1448 N N . SER A 1 190 ? -39.431 3.580 19.455 1.00 42.00 190 SER A N 1
ATOM 1449 C CA . SER A 1 190 ? -40.624 4.412 19.522 1.00 42.00 190 SER A CA 1
ATOM 1450 C C . SER A 1 190 ? -41.304 4.139 20.862 1.00 42.00 190 SER A C 1
ATOM 1452 O O . SER A 1 190 ? -41.952 3.108 21.041 1.00 42.00 190 SER A O 1
ATOM 1454 N N . LYS A 1 191 ? -41.147 5.044 21.826 1.00 44.03 191 LYS A N 1
ATOM 1455 C CA . LYS A 1 191 ? -42.108 5.129 22.919 1.00 44.03 191 LYS A CA 1
ATOM 1456 C C . LYS A 1 191 ? -43.344 5.805 22.344 1.00 44.03 191 LYS A C 1
ATOM 1458 O O . LYS A 1 191 ? -43.332 7.001 22.082 1.00 44.03 191 LYS A O 1
ATOM 1463 N N . SER A 1 192 ? -44.367 5.002 22.077 1.00 41.75 192 SER A N 1
ATOM 1464 C CA . SER A 1 192 ? -45.735 5.479 21.935 1.00 41.75 192 SER A CA 1
ATOM 1465 C C . SER A 1 192 ? -46.186 5.997 23.298 1.00 41.75 192 SER A C 1
ATOM 1467 O O . SER A 1 192 ? -46.276 5.217 24.247 1.00 41.75 192 SER A O 1
ATOM 1469 N N . GLU A 1 193 ? -46.422 7.299 23.399 1.00 44.03 193 GLU A N 1
ATOM 1470 C CA . GLU A 1 193 ? -47.211 7.871 24.484 1.00 44.03 193 GLU A CA 1
ATOM 1471 C C . GLU A 1 193 ? -48.683 7.503 24.258 1.00 44.03 193 GLU A C 1
ATOM 1473 O O . GLU A 1 193 ? -49.263 7.850 23.227 1.00 44.03 193 GLU A O 1
ATOM 1478 N N . LEU A 1 194 ? -49.250 6.780 25.223 1.00 43.06 194 LEU A N 1
ATOM 1479 C CA . LEU A 1 194 ? -50.642 6.869 25.657 1.00 43.06 194 LEU A CA 1
ATOM 1480 C C . LEU A 1 194 ? -50.638 6.844 27.187 1.00 43.06 194 LEU A C 1
ATOM 1482 O O . LEU A 1 194 ? -49.858 6.036 27.745 1.00 43.06 194 LEU A O 1
#

Foldseek 3Di:
DDDDDDDDDDWADFFQAQVVVRDTDRAQFHDNDLVDLPPDGRVVSLVVSLVVVLVVLVVVVVVVDQQLQDEQEDEARSLLSQQQNQQQDPHNHLAGEYELYAHHPLVVSLVRGDPSSLAHAYEYEYECAAPRSHPVRSVVRVVSSVVSNRHYDYYYDYPDYRDDDPVNVVVVVVVSCVSNPPPPPPDDDDPDDD

pLDDT: mean 90.83, std 14.15, range [41.75, 98.88]

Organism: Orbilia oligospora (NCBI:txid2813651)

Secondary structure (DSSP, 8-state):
-PPPPP---PPPPEEEEGGGTTEEEE-SS--S-SS-TTSPP-HHHHHHHHHHHHHHHHHHHHTT--GGG-EEEEETHHHHHHHHHHHT-SS--SEEEEES---SSHHHHHHH--HHHHTS-EEEEEETT-TTTTHHHHHHHHHHHHHTT--EEEEEETT--SS--HHHHHHHHHHHHHHSPPP-----------